Protein AF-A0A833SIL4-F1 (afdb_monomer)

Mean predicted aligned error: 11.25 Å

Secondary structure (DSSP, 8-state):
-HHHHHHHHHHHHHHHHHHHHTTS---SSEEEEEEEEETTTEEEEEEEEE---SS-HHHHHHHHHHHHHS---BTTEEEEEEEE-STTEEEEEEEEEEEETTEEEEEEEEEEEEEEE-SS-EEEEEEEEEEPPTTS-TTS---HHHHHHHHHHHHHHHHHHHHHHHHHHHHHHHHHTS-----

Radius of gyration: 18.65 Å; Cα contacts (8 Å, |Δi|>4): 196; chains: 1; bounding box: 39×40×70 Å

pLDDT: mean 70.52, std 15.94, range [30.2, 93.44]

Solvent-accessible surface area (backbone atoms only — not comparable to full-atom values): 11033 Å² total; per-residue (Å²): 110,78,66,57,57,37,53,67,47,43,66,57,53,52,59,50,48,57,68,64,60,71,77,56,95,70,68,89,57,52,72,50,75,51,75,50,77,40,96,92,76,42,77,44,73,51,76,49,74,39,75,89,66,98,64,56,69,65,60,56,48,52,53,57,49,50,58,64,71,45,79,65,85,46,98,46,36,48,71,77,45,77,43,78,65,60,99,48,26,38,37,37,32,30,41,35,55,44,80,45,97,93,48,74,47,71,29,44,31,41,35,28,36,38,57,46,85,53,98,89,50,75,45,79,44,74,41,73,48,79,46,71,63,92,85,66,52,103,80,57,68,71,46,74,63,48,58,48,48,54,52,49,50,56,46,49,54,52,54,50,48,56,49,50,54,46,51,51,49,51,49,53,54,55,60,73,63,53,75,83,72,81,130

Organism: Phytophthora infestans (NCBI:txid4787)

Foldseek 3Di:
DVQVVQVVCQVVVVVVVVVVVPPDDDPQFDKDKDWDQDPVQGIDIDIDGHDDDPDDLVVVVVVVVVVVVPQDDDVFKGWDDWDDPPPFKIKTKIWGFQDDVPDTFIWIKIKIWGWDDDRRDIDITMDMDIHGDPPCPPPNDPPVVSVVSVVVVVVCVVVVVVVVVNVVSVVVVVVVPPPPPDD

Nearest PDB structures (foldseek):
  1em2-assembly1_A  TM=5.396E-01  e=1.563E-01  Homo sapiens
  5mn2-assembly2_C  TM=4.659E-01  e=3.206E-01  synthetic construct
  6yr8-assembly1_B  TM=5.287E-01  e=1.276E+00  Homo sapiens
  6hjl-assembly2_G  TM=5.169E-01  e=1.425E+00  synthetic construct
  6yf9-assembly1_AA  TM=2.604E-01  e=1.591E+00  Leviviridae sp.

Structure (mmCIF, N/CA/C/O backbone):
data_AF-A0A833SIL4-F1
#
_entry.id   AF-A0A833SIL4-F1
#
loop_
_atom_site.group_PDB
_atom_site.id
_atom_site.type_symbol
_atom_site.label_atom_id
_atom_site.label_alt_id
_atom_site.label_comp_id
_atom_site.label_asym_id
_atom_site.label_entity_id
_atom_site.label_seq_id
_atom_site.pdbx_PDB_ins_code
_atom_site.Cartn_x
_atom_site.Cartn_y
_atom_site.Cartn_z
_atom_site.occupancy
_atom_site.B_iso_or_equiv
_atom_site.auth_seq_id
_atom_site.auth_comp_id
_atom_site.auth_asym_id
_atom_site.auth_atom_id
_atom_site.pdbx_PDB_model_num
ATOM 1 N N . MET A 1 1 ? 9.633 15.959 -8.967 1.00 77.31 1 MET A N 1
ATOM 2 C CA . MET A 1 1 ? 10.263 14.626 -8.789 1.00 77.31 1 MET A CA 1
ATOM 3 C C . MET A 1 1 ? 9.194 13.544 -8.880 1.00 77.31 1 MET A C 1
ATOM 5 O O . MET A 1 1 ? 8.061 13.813 -8.503 1.00 77.31 1 MET A O 1
ATOM 9 N N . LEU A 1 2 ? 9.534 12.338 -9.350 1.00 86.44 2 LEU A N 1
ATOM 10 C CA . LEU A 1 2 ? 8.576 11.237 -9.554 1.00 86.44 2 LEU A CA 1
ATOM 11 C C . LEU A 1 2 ? 7.811 10.864 -8.269 1.00 86.44 2 LEU A C 1
ATOM 13 O O . LEU A 1 2 ? 6.617 10.597 -8.323 1.00 86.44 2 LEU A O 1
ATOM 17 N N . ILE A 1 3 ? 8.471 10.930 -7.108 1.00 89.62 3 ILE A N 1
ATOM 18 C CA . ILE A 1 3 ? 7.847 10.646 -5.808 1.00 89.62 3 ILE A CA 1
ATOM 19 C C . ILE A 1 3 ? 6.740 11.643 -5.431 1.00 89.62 3 ILE A C 1
ATOM 21 O O . ILE A 1 3 ? 5.730 11.246 -4.862 1.00 89.62 3 ILE A O 1
ATOM 25 N N . GLU A 1 4 ? 6.881 12.915 -5.810 1.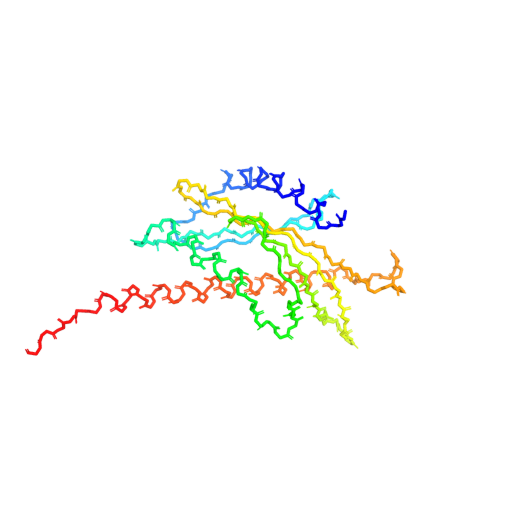00 91.81 4 GLU A N 1
ATOM 26 C CA . GLU A 1 4 ? 5.872 13.947 -5.536 1.00 91.81 4 GLU A CA 1
ATOM 27 C C . GLU A 1 4 ? 4.626 13.752 -6.406 1.00 91.81 4 GLU A C 1
ATOM 29 O O . GLU A 1 4 ? 3.508 13.974 -5.954 1.00 91.81 4 GLU A O 1
ATOM 34 N N . GLN A 1 5 ? 4.796 13.242 -7.631 1.00 89.69 5 GLN A N 1
ATOM 35 C CA . GLN A 1 5 ? 3.662 12.852 -8.474 1.00 89.69 5 GLN A CA 1
ATOM 36 C C . GLN A 1 5 ? 2.880 11.688 -7.851 1.00 89.69 5 GLN A C 1
ATOM 38 O O . GLN A 1 5 ? 1.652 11.682 -7.889 1.00 89.69 5 GLN A O 1
ATOM 43 N N . LEU A 1 6 ? 3.579 10.713 -7.253 1.00 90.88 6 LEU A N 1
ATOM 44 C CA . LEU A 1 6 ? 2.920 9.628 -6.521 1.00 90.88 6 LEU A CA 1
ATOM 45 C C . LEU A 1 6 ? 2.166 10.170 -5.301 1.00 90.88 6 LEU A C 1
ATOM 47 O O . LEU A 1 6 ? 1.012 9.806 -5.091 1.00 90.88 6 LEU A O 1
ATOM 51 N N . ALA A 1 7 ? 2.781 11.081 -4.543 1.00 91.75 7 ALA A N 1
ATOM 52 C CA . ALA A 1 7 ? 2.161 11.711 -3.380 1.00 91.75 7 ALA A CA 1
ATOM 53 C C . ALA A 1 7 ? 0.865 12.460 -3.735 1.00 91.75 7 ALA A C 1
ATOM 55 O O . ALA A 1 7 ? -0.133 12.338 -3.026 1.00 91.75 7 ALA A O 1
ATOM 56 N N . GLN A 1 8 ? 0.855 13.189 -4.855 1.00 91.56 8 GLN A N 1
ATOM 57 C CA . GLN A 1 8 ? -0.317 13.928 -5.341 1.00 91.56 8 GLN A CA 1
ATOM 58 C C . GLN A 1 8 ? -1.474 13.018 -5.781 1.00 91.56 8 GLN A C 1
ATOM 60 O O . GLN A 1 8 ? -2.636 13.409 -5.671 1.00 91.56 8 GLN A O 1
ATOM 65 N N . ALA A 1 9 ? -1.181 11.809 -6.264 1.00 87.44 9 ALA A N 1
ATOM 66 C CA . ALA A 1 9 ? -2.199 10.873 -6.740 1.00 87.44 9 ALA A CA 1
ATOM 67 C C . ALA A 1 9 ? -2.892 10.097 -5.604 1.00 87.44 9 ALA A C 1
ATOM 69 O O . ALA A 1 9 ? -4.057 9.718 -5.735 1.00 87.44 9 ALA A O 1
ATOM 70 N N . VAL A 1 10 ? -2.209 9.891 -4.473 1.00 89.19 10 VAL A N 1
ATOM 71 C CA . VAL A 1 10 ? -2.712 9.073 -3.357 1.00 89.19 10 VAL A CA 1
ATOM 72 C C . VAL A 1 10 ? -4.045 9.554 -2.762 1.00 89.19 10 VAL A C 1
ATOM 74 O O . VAL A 1 10 ? -4.921 8.709 -2.575 1.00 89.19 10 VAL A O 1
ATOM 77 N N . PRO A 1 11 ? -4.283 10.856 -2.508 1.00 87.12 11 PRO A N 1
ATOM 78 C CA . PRO A 1 11 ? -5.588 11.322 -2.033 1.00 87.12 11 PRO A CA 1
ATOM 79 C C . PRO A 1 11 ? -6.742 10.977 -2.984 1.00 87.12 11 PRO A C 1
ATOM 81 O O . PRO A 1 11 ? -7.838 10.668 -2.537 1.00 87.12 11 PRO A O 1
ATOM 84 N N . GLN A 1 12 ? -6.491 10.969 -4.296 1.00 85.00 12 GLN A N 1
ATOM 85 C CA . GLN A 1 12 ? -7.514 10.623 -5.286 1.00 85.00 12 GLN A CA 1
ATOM 86 C C . GLN A 1 12 ? -7.839 9.123 -5.259 1.00 85.00 12 GLN A C 1
ATOM 88 O O . GLN A 1 12 ? -8.997 8.735 -5.386 1.00 85.00 12 GLN A O 1
ATOM 93 N N . LEU A 1 13 ? -6.823 8.274 -5.066 1.00 83.00 13 LEU A N 1
ATOM 94 C CA . LEU A 1 13 ? -7.013 6.831 -4.888 1.00 83.00 13 LEU A CA 1
ATOM 95 C C . LEU A 1 13 ? -7.781 6.505 -3.602 1.00 83.00 13 LEU A C 1
ATOM 97 O O . LEU A 1 13 ? -8.592 5.582 -3.593 1.00 83.00 13 LEU A O 1
ATOM 101 N N . TYR A 1 14 ? -7.557 7.274 -2.534 1.00 85.75 14 TYR A N 1
ATOM 102 C CA . TYR A 1 14 ? -8.332 7.147 -1.302 1.00 85.75 14 TYR A CA 1
ATOM 103 C C . TYR A 1 14 ? -9.829 7.392 -1.552 1.00 85.75 14 TYR A C 1
ATOM 105 O O . TYR A 1 14 ? -10.644 6.549 -1.182 1.00 85.75 14 TYR A O 1
ATOM 113 N N . SER A 1 15 ? -10.195 8.463 -2.267 1.00 81.50 15 SER A N 1
ATOM 114 C CA . SER A 1 15 ? -11.597 8.739 -2.624 1.00 81.50 15 SER A CA 1
ATOM 115 C C . SER A 1 15 ? -12.234 7.630 -3.469 1.00 81.50 15 SER A C 1
ATOM 117 O O . SER A 1 15 ? -13.399 7.296 -3.274 1.00 81.50 15 SER A O 1
ATOM 119 N N . LEU A 1 16 ? -11.478 7.013 -4.385 1.00 74.31 16 LEU A N 1
ATOM 120 C CA . LEU A 1 16 ? -11.978 5.872 -5.160 1.00 74.31 16 LEU A CA 1
ATOM 121 C C . LEU A 1 16 ? -12.281 4.668 -4.271 1.00 74.31 16 LEU A C 1
ATOM 123 O O . LEU A 1 16 ? -13.265 3.971 -4.508 1.00 74.31 16 LEU A O 1
ATOM 127 N N . SER A 1 17 ? -11.478 4.442 -3.234 1.00 69.56 17 SER A N 1
ATOM 128 C CA . SER A 1 17 ? -11.688 3.320 -2.325 1.00 69.56 17 SER A CA 1
ATOM 129 C C . SER A 1 17 ? -13.095 3.351 -1.708 1.00 69.56 17 SER A C 1
ATOM 131 O O . SER A 1 17 ? -13.780 2.332 -1.684 1.00 69.56 17 SER A O 1
ATOM 133 N N . GLU A 1 18 ? -13.618 4.531 -1.358 1.00 67.75 18 GLU A N 1
ATOM 134 C CA . GLU A 1 18 ? -14.977 4.693 -0.820 1.00 67.75 18 GLU A CA 1
ATOM 135 C C . GLU A 1 18 ? -16.068 4.193 -1.778 1.00 67.75 18 GLU A C 1
ATOM 137 O O . GLU A 1 18 ? -17.036 3.563 -1.345 1.00 67.75 18 GLU A O 1
ATOM 142 N N . THR A 1 19 ? -15.887 4.399 -3.085 1.00 59.44 19 THR A N 1
ATOM 143 C CA . THR A 1 19 ? -16.838 3.937 -4.111 1.00 59.44 19 THR A CA 1
ATOM 144 C C . THR A 1 19 ? -16.810 2.420 -4.317 1.00 59.44 19 THR A C 1
ATOM 146 O O . THR A 1 19 ? -17.826 1.828 -4.687 1.00 59.44 19 THR A O 1
ATOM 149 N N . VAL A 1 20 ? -15.677 1.772 -4.036 1.00 53.56 20 VAL A N 1
ATOM 150 C CA . VAL A 1 20 ? -15.493 0.323 -4.209 1.00 53.56 20 VAL A CA 1
ATOM 151 C C . VAL A 1 20 ? -15.924 -0.451 -2.953 1.00 53.56 20 VAL A C 1
ATOM 153 O O . VAL A 1 20 ? -16.547 -1.513 -3.069 1.00 53.56 20 VAL A O 1
ATOM 156 N N . TYR A 1 21 ? -15.710 0.118 -1.760 1.00 56.41 21 TYR A N 1
ATOM 157 C CA . TYR A 1 21 ? -16.158 -0.450 -0.483 1.00 56.41 21 TYR A CA 1
ATOM 158 C C . TYR A 1 21 ? -17.681 -0.418 -0.289 1.00 56.41 21 TYR A C 1
ATOM 160 O O . TYR A 1 21 ? -18.232 -1.333 0.321 1.00 56.41 21 TYR A O 1
ATOM 168 N N . SER A 1 22 ? -18.371 0.607 -0.800 1.00 57.69 22 SER A N 1
ATOM 169 C CA . SER A 1 22 ? -19.799 0.835 -0.516 1.00 57.69 22 SER A CA 1
ATOM 170 C C . SER A 1 22 ? -20.737 -0.233 -1.110 1.00 57.69 22 SER A C 1
ATOM 172 O O . SER A 1 22 ? -21.810 -0.500 -0.576 1.00 57.69 22 SER A O 1
ATOM 174 N N . ASN A 1 23 ? -20.325 -0.909 -2.187 1.00 53.91 23 ASN A N 1
ATOM 175 C CA . ASN A 1 23 ? -21.243 -1.704 -3.012 1.00 53.91 23 ASN A CA 1
ATOM 176 C C . ASN A 1 23 ? -21.214 -3.220 -2.776 1.00 53.91 23 ASN A C 1
ATOM 178 O O . ASN A 1 23 ? -21.809 -3.962 -3.559 1.00 53.91 23 ASN A O 1
ATOM 182 N N . LYS A 1 24 ? -20.516 -3.732 -1.752 1.00 61.81 24 LYS A N 1
ATOM 183 C CA . LYS A 1 24 ? -20.349 -5.188 -1.605 1.00 61.81 24 LYS A CA 1
ATOM 184 C C . LYS A 1 24 ? -20.578 -5.682 -0.184 1.00 61.81 24 LYS A C 1
ATOM 186 O O . LYS A 1 24 ? -19.907 -5.259 0.753 1.00 61.81 24 LYS A O 1
ATOM 191 N N . VAL A 1 25 ? -21.476 -6.661 -0.055 1.00 63.62 25 VAL A N 1
ATOM 192 C CA . VAL A 1 25 ? -21.712 -7.403 1.189 1.00 63.62 25 VAL A CA 1
ATOM 193 C C . VAL A 1 25 ? -20.410 -8.094 1.594 1.00 63.62 25 VAL A C 1
ATOM 195 O O . VAL A 1 25 ? -19.931 -8.992 0.902 1.00 63.62 25 VAL A O 1
ATOM 198 N N . MET A 1 26 ? -19.813 -7.652 2.700 1.00 62.34 26 MET A N 1
ATOM 199 C CA . MET A 1 26 ? -18.657 -8.316 3.300 1.00 62.34 26 MET A CA 1
ATOM 200 C C . MET A 1 26 ? -19.101 -9.187 4.477 1.00 62.34 26 MET A C 1
ATOM 202 O O . MET A 1 26 ? -19.868 -8.697 5.313 1.00 62.34 26 MET A O 1
ATOM 206 N N . PRO A 1 27 ? -18.592 -10.429 4.595 1.00 61.56 27 PRO A N 1
ATOM 207 C CA . PRO A 1 27 ? -18.788 -11.248 5.788 1.00 61.56 27 PRO A CA 1
ATOM 208 C C . PRO A 1 27 ? -18.276 -10.536 7.052 1.00 61.56 27 PRO A C 1
ATOM 210 O O . PRO A 1 27 ? -17.453 -9.620 6.982 1.00 61.56 27 PRO A O 1
ATOM 213 N N . SER A 1 28 ? -18.784 -10.927 8.224 1.00 66.50 28 SER A N 1
ATOM 214 C CA . SER A 1 28 ? -18.387 -10.358 9.524 1.00 66.50 28 SER A CA 1
ATOM 215 C C . SER A 1 28 ? -16.904 -10.577 9.850 1.00 66.50 28 SER A C 1
ATOM 217 O O . SER A 1 28 ? -16.340 -9.822 10.637 1.00 66.50 28 SER A O 1
ATOM 219 N N . PHE A 1 29 ? -16.264 -11.547 9.198 1.00 70.50 29 PHE A N 1
ATOM 220 C CA . PHE A 1 29 ? -14.838 -11.838 9.286 1.00 70.50 29 PHE A CA 1
ATOM 221 C C . PHE A 1 29 ? -14.296 -12.302 7.925 1.00 70.50 29 PHE A C 1
ATOM 223 O O . PHE A 1 29 ? -15.029 -12.891 7.126 1.00 70.50 29 PHE A O 1
ATOM 230 N N . GLY A 1 30 ? -13.008 -12.064 7.671 1.00 66.50 30 GLY A N 1
ATOM 231 C CA . GLY A 1 30 ? -12.283 -12.599 6.514 1.00 66.50 30 GLY A CA 1
ATOM 232 C C . GLY A 1 30 ? -11.594 -11.532 5.668 1.00 66.50 30 GLY A C 1
ATOM 233 O O . GLY A 1 30 ? -11.606 -10.345 5.997 1.00 66.50 30 GLY A O 1
ATOM 234 N N . CYS A 1 31 ? -10.984 -11.956 4.559 1.00 69.38 31 CYS A N 1
AT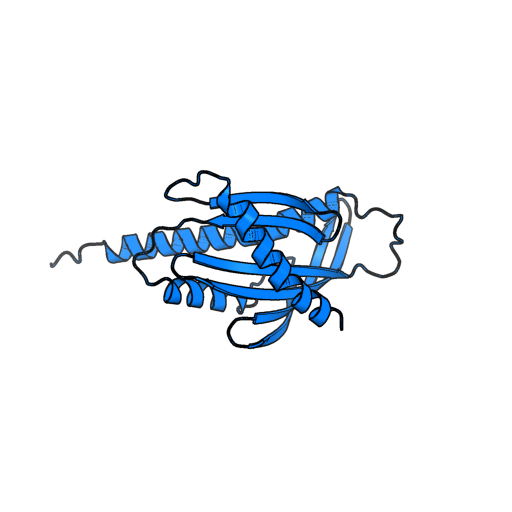OM 235 C CA . CYS A 1 31 ? -10.389 -11.047 3.586 1.00 69.38 31 CYS A CA 1
ATOM 236 C C . CYS A 1 31 ? -10.939 -11.281 2.179 1.00 69.38 31 CYS A C 1
ATOM 238 O O . CYS A 1 31 ? -11.306 -12.395 1.801 1.00 69.38 31 CYS A O 1
ATOM 240 N N . ARG A 1 32 ? -10.985 -10.207 1.397 1.00 71.50 32 ARG A N 1
ATOM 241 C CA . ARG A 1 32 ? -11.287 -10.224 -0.028 1.00 71.50 32 ARG A CA 1
ATOM 242 C C . ARG A 1 32 ? -10.227 -9.420 -0.757 1.00 71.50 32 ARG A C 1
ATOM 244 O O . ARG A 1 32 ? -9.797 -8.374 -0.284 1.00 71.50 32 ARG A O 1
ATOM 251 N N . MET A 1 33 ? -9.843 -9.904 -1.926 1.00 72.81 33 MET A N 1
ATOM 252 C CA . MET A 1 33 ? -8.897 -9.234 -2.798 1.00 72.81 33 MET A CA 1
ATOM 253 C C . MET A 1 33 ? -9.472 -9.182 -4.201 1.00 72.81 33 MET A C 1
ATOM 255 O O . MET A 1 33 ? -9.918 -10.201 -4.727 1.00 72.81 33 MET A O 1
ATOM 259 N N . GLU A 1 34 ? -9.452 -8.002 -4.801 1.00 73.81 34 GLU A N 1
ATOM 260 C CA . GLU A 1 34 ? -9.924 -7.787 -6.159 1.00 73.81 34 GLU A CA 1
ATOM 261 C C . GLU A 1 34 ? -8.937 -6.928 -6.938 1.00 73.81 34 GLU A C 1
ATOM 263 O O . GLU A 1 34 ? -8.265 -6.058 -6.389 1.00 73.81 34 GLU A O 1
ATOM 268 N N . SER A 1 35 ? -8.844 -7.176 -8.241 1.00 73.19 35 SER A N 1
ATOM 269 C CA . SER A 1 35 ? -8.000 -6.390 -9.133 1.00 73.19 35 SER A CA 1
ATOM 270 C C . SER A 1 35 ? -8.813 -5.863 -10.298 1.00 73.19 35 SER A C 1
ATOM 272 O O . SER A 1 35 ? -9.574 -6.616 -10.906 1.00 73.19 35 SER A O 1
ATOM 274 N N . SER A 1 36 ? -8.577 -4.611 -10.657 1.00 72.44 36 SER A N 1
ATOM 275 C CA . SER A 1 36 ? -9.149 -3.962 -11.831 1.00 72.44 36 SER A CA 1
ATOM 276 C C . SER A 1 36 ? -8.066 -3.199 -12.588 1.00 72.44 36 SER A C 1
ATOM 278 O O . SER A 1 36 ? -6.930 -3.058 -12.128 1.00 72.44 36 SER A O 1
ATOM 280 N N . VAL A 1 37 ? -8.391 -2.735 -13.788 1.00 73.56 37 VAL A N 1
ATOM 281 C CA . VAL A 1 37 ? -7.516 -1.859 -14.568 1.00 73.56 37 VAL A CA 1
ATOM 282 C C . VAL A 1 37 ? -8.252 -0.546 -14.773 1.00 73.56 37 VAL A C 1
ATOM 284 O O . VAL A 1 37 ? -9.390 -0.547 -15.230 1.00 73.56 37 VAL A O 1
ATOM 287 N N . ASP A 1 38 ? -7.597 0.549 -14.414 1.00 72.88 38 ASP A N 1
ATOM 288 C CA . ASP A 1 38 ? -8.019 1.914 -14.695 1.00 72.88 38 ASP A CA 1
ATOM 289 C C . ASP A 1 38 ? -7.109 2.463 -15.799 1.00 72.88 38 ASP A C 1
ATOM 291 O O . ASP A 1 38 ? -5.884 2.403 -15.686 1.00 72.88 38 ASP A O 1
ATOM 295 N N . GLU A 1 39 ? -7.689 2.974 -16.884 1.00 72.75 39 GLU A N 1
ATOM 296 C CA . GLU A 1 39 ? -6.925 3.432 -18.054 1.00 72.75 39 GLU A CA 1
ATOM 297 C C . GLU A 1 39 ? -5.958 4.576 -17.721 1.00 72.75 39 GLU A C 1
ATOM 299 O O . GLU A 1 39 ? -4.884 4.679 -18.309 1.00 72.75 39 GLU A O 1
ATOM 304 N N . SER A 1 40 ? -6.305 5.410 -16.740 1.00 73.44 40 SER A N 1
ATOM 305 C CA . SER A 1 40 ? -5.511 6.569 -16.330 1.00 73.44 40 SER A CA 1
ATOM 306 C C . SER A 1 40 ? -4.485 6.255 -15.233 1.00 73.44 40 SER A C 1
ATOM 308 O O . SER A 1 40 ? -3.478 6.954 -15.105 1.00 73.44 40 SER A O 1
ATOM 310 N N . ARG A 1 41 ? -4.720 5.210 -14.429 1.00 69.69 41 ARG A N 1
ATOM 311 C CA . ARG A 1 41 ? -3.952 4.901 -13.203 1.00 69.69 41 ARG A CA 1
ATOM 312 C C . ARG A 1 41 ? -3.243 3.547 -13.245 1.00 69.69 41 ARG A C 1
ATOM 314 O O . ARG A 1 41 ? -2.419 3.265 -12.376 1.00 69.69 41 ARG A O 1
ATOM 321 N N . GLY A 1 42 ? -3.518 2.730 -14.256 1.00 74.88 42 GLY A N 1
ATOM 322 C CA . GLY A 1 42 ? -2.979 1.384 -14.405 1.00 74.88 42 GLY A CA 1
ATOM 323 C C . GLY A 1 42 ? -3.747 0.350 -13.582 1.00 74.88 42 GLY A C 1
ATOM 324 O O . GLY A 1 42 ? -4.941 0.484 -13.320 1.00 74.88 42 GLY A O 1
ATOM 325 N N . ARG A 1 43 ? -3.075 -0.739 -13.187 1.00 76.00 43 ARG A N 1
ATOM 326 C CA . ARG A 1 43 ? -3.733 -1.770 -12.376 1.00 76.00 43 ARG A CA 1
ATOM 327 C C . ARG A 1 43 ? -3.987 -1.248 -10.967 1.00 76.00 43 ARG A C 1
ATOM 329 O O . ARG A 1 43 ? -3.049 -0.873 -10.268 1.00 76.00 43 ARG A O 1
ATOM 336 N N . ILE A 1 44 ? -5.237 -1.347 -10.540 1.00 77.75 44 ILE A N 1
ATOM 337 C CA . ILE A 1 44 ? -5.654 -1.118 -9.165 1.00 77.75 44 ILE A CA 1
ATOM 338 C C . ILE A 1 44 ? -5.861 -2.474 -8.511 1.00 77.75 44 ILE A C 1
ATOM 340 O O . ILE A 1 44 ? -6.396 -3.411 -9.111 1.00 77.75 44 ILE A O 1
ATOM 344 N N . ILE A 1 45 ? -5.399 -2.583 -7.273 1.00 76.19 45 ILE A N 1
ATOM 345 C CA . ILE A 1 45 ? -5.636 -3.759 -6.462 1.00 76.19 45 ILE A CA 1
ATOM 346 C C . ILE A 1 45 ? -6.220 -3.305 -5.137 1.00 76.19 45 ILE A C 1
ATOM 348 O O . ILE A 1 45 ? -5.606 -2.516 -4.421 1.00 76.19 45 ILE A O 1
ATOM 352 N N . GLU A 1 46 ? -7.406 -3.812 -4.838 1.00 77.25 46 GLU A N 1
ATOM 353 C CA . GLU A 1 46 ? -8.075 -3.611 -3.570 1.00 77.25 46 GLU A CA 1
ATOM 354 C C . GLU A 1 46 ? -7.923 -4.870 -2.726 1.00 77.25 46 GLU A C 1
ATOM 356 O O . GLU A 1 46 ? -8.176 -5.989 -3.180 1.00 77.25 46 GLU A O 1
ATOM 361 N N . LEU A 1 47 ? -7.537 -4.671 -1.472 1.00 76.25 47 LEU A N 1
ATOM 362 C CA . LEU A 1 47 ? -7.582 -5.710 -0.469 1.00 76.25 47 LEU A CA 1
ATOM 363 C C . LEU A 1 47 ? -8.353 -5.193 0.737 1.00 76.25 47 LEU A C 1
ATOM 365 O O . LEU A 1 47 ? -7.998 -4.180 1.333 1.00 76.25 47 LEU A O 1
ATOM 369 N N . VAL A 1 48 ? -9.401 -5.927 1.084 1.00 76.31 48 VAL A N 1
ATOM 370 C CA . VAL A 1 48 ? -10.277 -5.638 2.210 1.00 76.31 48 VAL A CA 1
ATOM 371 C C . VAL A 1 48 ? -10.134 -6.761 3.212 1.00 76.31 48 VAL A C 1
ATOM 373 O O . VAL A 1 48 ? -10.289 -7.929 2.859 1.00 76.31 48 VAL A O 1
ATOM 376 N N . ALA A 1 49 ? -9.871 -6.422 4.465 1.00 75.75 49 ALA A N 1
ATOM 377 C CA . ALA A 1 49 ? -9.880 -7.375 5.559 1.00 75.75 49 ALA A CA 1
ATOM 378 C C . ALA A 1 49 ? -10.805 -6.860 6.659 1.00 75.75 49 ALA A C 1
ATOM 380 O O . ALA A 1 49 ? -10.743 -5.688 7.029 1.00 75.75 49 ALA A O 1
ATOM 381 N N . ARG A 1 50 ? -11.660 -7.742 7.176 1.00 75.06 50 ARG A N 1
ATOM 382 C CA . ARG A 1 50 ? -12.433 -7.504 8.391 1.00 75.06 50 ARG A CA 1
ATOM 383 C C . ARG A 1 50 ? -11.980 -8.503 9.441 1.00 75.06 50 ARG A C 1
ATOM 385 O O . ARG A 1 50 ? -12.069 -9.715 9.236 1.00 75.06 50 ARG A O 1
ATOM 392 N N . VAL A 1 51 ? -11.484 -7.969 10.546 1.00 70.56 51 VAL A N 1
ATOM 393 C CA . VAL A 1 51 ? -10.844 -8.731 11.614 1.00 70.56 51 VAL A CA 1
ATOM 394 C C . VAL A 1 51 ? -11.492 -8.317 12.933 1.00 70.56 51 VAL A C 1
ATOM 396 O O . VAL A 1 51 ? -11.476 -7.126 13.246 1.00 70.56 51 VAL A O 1
ATOM 399 N N . PRO A 1 52 ? -12.089 -9.252 13.693 1.00 70.31 52 PRO A N 1
ATOM 400 C CA . PRO A 1 52 ? -12.444 -8.997 15.082 1.00 70.31 52 PRO A CA 1
ATOM 401 C C . PRO A 1 52 ? -11.164 -8.727 15.872 1.00 70.31 52 PRO A C 1
ATOM 403 O O . PRO A 1 52 ? -10.231 -9.526 15.818 1.00 70.31 52 PRO A O 1
ATOM 406 N N . ALA A 1 53 ? -11.113 -7.604 16.577 1.00 70.50 53 ALA A N 1
ATOM 407 C CA . ALA A 1 53 ? -9.980 -7.237 17.408 1.00 70.50 53 ALA A CA 1
ATOM 408 C C . ALA A 1 53 ? -10.492 -6.723 18.753 1.00 70.50 53 ALA A C 1
ATOM 410 O O . ALA A 1 53 ? -11.360 -5.853 18.793 1.00 70.50 53 ALA A O 1
ATOM 411 N N . ASP A 1 54 ? -9.922 -7.239 19.840 1.00 73.69 54 ASP A N 1
ATOM 412 C CA . ASP A 1 54 ? -10.234 -6.795 21.206 1.00 73.69 54 ASP A CA 1
ATOM 413 C C . ASP A 1 54 ? -9.478 -5.509 21.591 1.00 73.69 54 ASP A C 1
ATOM 415 O O . ASP A 1 54 ? -9.670 -4.948 22.669 1.00 73.69 54 ASP A O 1
ATOM 419 N N . CYS A 1 55 ? -8.589 -5.035 20.715 1.00 72.12 55 CYS A N 1
ATOM 420 C CA . CYS A 1 55 ? -7.795 -3.830 20.902 1.00 72.12 55 CYS A CA 1
ATOM 421 C C . CYS A 1 55 ? -8.376 -2.630 20.142 1.00 72.12 55 CYS A C 1
ATOM 423 O O . CYS A 1 55 ? -9.240 -2.751 19.274 1.00 72.12 55 CYS A O 1
ATOM 425 N N . SER A 1 56 ? -7.894 -1.432 20.474 1.00 83.19 56 SER A N 1
ATOM 426 C CA . SER A 1 56 ? -8.336 -0.215 19.792 1.00 83.19 56 SER A CA 1
ATOM 427 C C . SER A 1 56 ? -7.852 -0.167 18.339 1.00 83.19 56 SER A C 1
ATOM 429 O O . SER A 1 56 ? -6.748 -0.613 18.019 1.00 83.19 56 SER A O 1
ATOM 431 N N . MET A 1 57 ? -8.630 0.490 17.473 1.00 82.81 57 MET A N 1
ATOM 432 C CA . MET A 1 57 ? -8.239 0.768 16.083 1.00 82.81 57 MET A CA 1
ATOM 433 C C . MET A 1 57 ? -6.859 1.426 15.984 1.00 82.81 57 MET A C 1
ATOM 435 O O . MET A 1 57 ? -6.069 1.088 15.108 1.00 82.81 57 MET A O 1
ATOM 439 N N . LYS A 1 58 ? -6.523 2.313 16.925 1.00 85.00 58 LYS A N 1
ATOM 440 C CA . LYS A 1 58 ? -5.207 2.952 16.982 1.00 85.00 58 LYS A CA 1
ATOM 441 C C . LYS A 1 58 ? -4.076 1.941 17.181 1.00 85.00 58 LYS A C 1
ATOM 443 O O . LYS A 1 58 ? -3.081 2.007 16.472 1.00 85.00 58 LYS A O 1
ATOM 448 N N . GLN A 1 59 ? -4.235 0.984 18.096 1.00 80.81 59 GLN A N 1
ATOM 449 C CA . GLN A 1 59 ? -3.222 -0.054 18.323 1.00 80.81 59 GLN A CA 1
ATOM 450 C C . GLN A 1 59 ? -3.026 -0.926 17.080 1.00 80.81 59 GLN A C 1
ATOM 452 O O . GLN A 1 59 ? -1.889 -1.196 16.702 1.00 80.81 59 GLN A O 1
ATOM 457 N N . VAL A 1 60 ? -4.119 -1.317 16.414 1.00 77.56 60 VAL A N 1
ATOM 458 C CA . VAL A 1 60 ? -4.048 -2.054 15.142 1.00 77.56 60 VAL A CA 1
ATOM 459 C C . VAL A 1 60 ? -3.313 -1.229 14.084 1.00 77.56 60 VAL A C 1
ATOM 461 O O . VAL A 1 60 ? -2.408 -1.738 13.425 1.00 77.56 60 VAL A O 1
ATOM 464 N N . SER A 1 61 ? -3.657 0.054 13.952 1.00 83.38 61 SER A N 1
ATOM 465 C CA . SER A 1 61 ? -3.022 0.967 12.998 1.00 83.38 61 SER A CA 1
ATOM 466 C C . SER A 1 61 ? -1.526 1.120 13.255 1.00 83.38 61 SER A C 1
ATOM 468 O O . SER A 1 61 ? -0.727 1.021 12.325 1.00 83.38 61 SER A O 1
ATOM 470 N N . ASP A 1 62 ? -1.128 1.311 14.512 1.00 83.69 62 ASP A N 1
ATOM 471 C CA . ASP A 1 62 ? 0.271 1.477 14.893 1.00 83.69 62 ASP A CA 1
ATOM 472 C C . ASP A 1 62 ? 1.085 0.217 14.577 1.00 83.69 62 ASP A C 1
ATOM 474 O O . ASP A 1 62 ? 2.161 0.332 13.989 1.00 83.69 62 ASP A O 1
ATOM 478 N N . ILE A 1 63 ? 0.559 -0.977 14.877 1.00 77.19 63 ILE A N 1
ATOM 479 C CA . ILE A 1 63 ? 1.203 -2.255 14.531 1.00 77.19 63 ILE A CA 1
ATOM 480 C C . ILE A 1 63 ? 1.389 -2.361 13.013 1.00 77.19 63 ILE A C 1
ATOM 482 O O . ILE A 1 63 ? 2.520 -2.495 12.541 1.00 77.19 63 ILE A O 1
ATOM 486 N N . LEU A 1 64 ? 0.307 -2.199 12.241 1.00 77.44 64 LEU A N 1
ATOM 487 C CA . LEU A 1 64 ? 0.354 -2.284 10.777 1.00 77.44 64 LEU A CA 1
ATOM 488 C C . LEU A 1 64 ? 1.296 -1.235 10.166 1.00 77.44 64 LEU A C 1
ATOM 490 O O . LEU A 1 64 ? 1.963 -1.487 9.157 1.00 77.44 64 LEU A O 1
ATOM 494 N N . TRP A 1 65 ? 1.367 -0.045 10.762 1.00 84.25 65 TRP A N 1
ATOM 495 C CA . TRP A 1 65 ? 2.238 1.028 10.301 1.00 84.25 65 TRP A CA 1
ATOM 496 C C . TRP A 1 65 ? 3.712 0.760 10.610 1.00 84.25 65 TRP A C 1
ATOM 498 O O . TRP A 1 65 ? 4.574 1.008 9.764 1.00 84.25 65 TRP A O 1
ATOM 508 N N . GLN A 1 66 ? 4.033 0.206 11.782 1.00 79.50 66 GLN A N 1
ATOM 509 C CA . GLN A 1 66 ? 5.394 -0.259 12.072 1.00 79.50 66 GLN A CA 1
ATOM 510 C C . GLN A 1 66 ? 5.814 -1.350 11.093 1.00 79.50 66 GLN A C 1
ATOM 512 O O . GLN A 1 66 ? 6.913 -1.314 10.546 1.00 79.50 66 GLN A O 1
ATOM 517 N N . ASP A 1 67 ? 4.899 -2.253 10.775 1.00 74.44 67 ASP A N 1
ATOM 518 C CA . ASP A 1 67 ? 5.112 -3.311 9.803 1.00 74.44 67 ASP A CA 1
ATOM 519 C C . ASP A 1 67 ? 5.369 -2.828 8.383 1.00 74.44 67 ASP A C 1
ATOM 521 O O . ASP A 1 67 ? 6.103 -3.456 7.615 1.00 74.44 67 ASP A O 1
ATOM 525 N N . VAL A 1 68 ? 4.751 -1.713 8.021 1.00 75.12 68 VAL A N 1
ATOM 526 C CA . VAL A 1 68 ? 5.039 -1.003 6.787 1.00 75.12 68 VAL A CA 1
ATOM 527 C C . VAL A 1 68 ? 6.440 -0.404 6.838 1.00 75.12 68 VAL A C 1
ATOM 529 O O . VAL A 1 68 ? 7.152 -0.485 5.839 1.00 75.12 68 VAL A O 1
ATOM 532 N N . LYS A 1 69 ? 6.829 0.242 7.938 1.00 75.06 69 LYS A N 1
ATOM 533 C CA . LYS A 1 69 ? 8.131 0.918 8.061 1.00 75.06 69 LYS A CA 1
ATOM 534 C C . LYS A 1 69 ? 9.293 -0.068 8.158 1.00 75.06 69 LYS A C 1
ATOM 536 O O . LYS A 1 69 ? 10.394 0.231 7.702 1.00 75.06 69 LYS A O 1
ATOM 541 N N . ASN A 1 70 ? 9.037 -1.264 8.668 1.00 71.81 70 ASN A N 1
ATOM 542 C CA . ASN A 1 70 ? 10.005 -2.343 8.675 1.00 71.81 70 ASN A CA 1
ATOM 543 C C . ASN A 1 70 ? 10.250 -2.823 7.241 1.00 71.81 70 ASN A C 1
ATOM 545 O O . ASN A 1 70 ? 9.337 -3.255 6.531 1.00 71.81 70 ASN A O 1
ATOM 549 N N . LEU A 1 71 ? 11.506 -2.733 6.798 1.00 64.69 71 LEU A N 1
ATOM 550 C CA . LEU A 1 71 ? 11.941 -3.213 5.491 1.00 64.69 71 LEU A CA 1
ATOM 551 C C . LEU A 1 71 ? 11.873 -4.744 5.483 1.00 64.69 71 LEU A C 1
ATOM 553 O O . LEU A 1 71 ? 12.855 -5.425 5.776 1.00 64.69 71 LEU A O 1
ATOM 557 N N . SER A 1 72 ? 10.688 -5.285 5.200 1.00 60.06 72 SER A N 1
ATOM 558 C CA . SER A 1 72 ? 10.501 -6.724 5.043 1.00 60.06 72 SER A CA 1
ATOM 559 C C . SER A 1 72 ? 11.505 -7.243 4.014 1.00 60.06 72 SER A C 1
ATOM 561 O O . SER A 1 72 ? 11.631 -6.691 2.918 1.00 60.06 72 SER A O 1
ATOM 563 N N . ARG A 1 73 ? 12.248 -8.284 4.398 1.00 59.69 73 ARG A N 1
ATOM 564 C CA . ARG A 1 73 ? 13.174 -8.987 3.514 1.00 59.69 73 ARG A CA 1
ATOM 565 C C . ARG A 1 73 ? 12.360 -9.967 2.683 1.00 59.69 73 ARG A C 1
ATOM 567 O O . ARG A 1 73 ? 12.154 -11.104 3.091 1.00 59.69 73 ARG A O 1
ATOM 574 N N . SER A 1 74 ? 11.863 -9.513 1.541 1.00 64.62 74 SER A N 1
ATOM 575 C CA . SER A 1 74 ? 11.361 -10.429 0.521 1.00 64.62 74 SER A CA 1
ATOM 576 C C . SER A 1 74 ? 12.552 -10.889 -0.327 1.00 64.62 74 SER A C 1
ATOM 578 O O . SER A 1 74 ? 13.404 -10.060 -0.647 1.00 64.62 74 SER A O 1
ATOM 580 N N . PRO A 1 75 ? 12.643 -12.174 -0.707 1.00 67.88 75 PRO A N 1
ATOM 581 C CA . PRO A 1 75 ? 13.793 -12.689 -1.456 1.00 67.88 75 PRO A CA 1
ATOM 582 C C . PRO A 1 75 ? 14.007 -11.955 -2.788 1.00 67.88 75 PRO A C 1
ATOM 584 O O . PRO A 1 75 ? 15.143 -11.791 -3.216 1.00 67.88 75 PRO A O 1
ATOM 587 N N . ASP A 1 76 ? 12.927 -11.457 -3.394 1.00 73.00 76 ASP A N 1
ATOM 588 C CA . ASP A 1 76 ? 12.959 -10.758 -4.679 1.00 73.00 76 ASP A CA 1
ATOM 589 C C . ASP A 1 76 ? 12.847 -9.233 -4.569 1.00 73.00 76 ASP A C 1
ATOM 591 O O . ASP A 1 76 ? 12.967 -8.547 -5.580 1.00 73.00 76 ASP A O 1
ATOM 595 N N . LYS A 1 77 ? 12.627 -8.674 -3.371 1.00 77.94 77 LYS A N 1
ATOM 596 C CA . LYS A 1 77 ? 12.460 -7.225 -3.175 1.00 77.94 77 LYS A CA 1
ATOM 597 C C . LYS A 1 77 ? 13.345 -6.719 -2.045 1.00 77.94 77 LYS A C 1
ATOM 599 O O . LYS A 1 77 ? 13.139 -7.067 -0.884 1.00 77.94 77 LYS A O 1
ATOM 604 N N . SER A 1 78 ? 14.266 -5.820 -2.372 1.00 80.44 78 SER A N 1
ATOM 605 C CA . SER A 1 78 ? 15.138 -5.155 -1.404 1.00 80.44 78 SER A CA 1
ATOM 606 C C . SER A 1 78 ? 14.842 -3.659 -1.370 1.00 80.44 78 SER A C 1
ATOM 608 O O . SER A 1 78 ? 14.893 -2.964 -2.379 1.00 80.44 78 SER A O 1
ATOM 610 N N . TYR A 1 79 ? 14.500 -3.129 -0.199 1.00 82.12 79 TYR A N 1
ATOM 611 C CA . TYR A 1 79 ? 14.313 -1.688 -0.043 1.00 82.12 79 TYR A CA 1
ATOM 612 C C . TYR A 1 79 ? 15.667 -1.005 0.152 1.00 82.12 79 TYR A C 1
ATOM 614 O O . TYR A 1 79 ? 16.451 -1.418 1.005 1.00 82.12 79 TYR A O 1
ATOM 622 N N . ARG A 1 80 ? 15.928 0.048 -0.628 1.00 77.81 80 ARG A N 1
ATOM 623 C CA . ARG A 1 80 ? 17.175 0.826 -0.571 1.00 77.81 80 ARG A CA 1
ATOM 624 C C . ARG A 1 80 ? 17.046 2.082 0.276 1.00 77.81 80 ARG A C 1
ATOM 626 O O . ARG A 1 80 ? 17.985 2.458 0.966 1.00 77.81 80 ARG A O 1
ATOM 633 N N . TYR A 1 81 ? 15.894 2.740 0.204 1.00 78.44 81 TYR A N 1
ATOM 634 C CA . TYR A 1 81 ? 15.672 4.018 0.867 1.00 78.44 81 TYR A CA 1
ATOM 635 C C . TYR A 1 81 ? 14.253 4.112 1.414 1.00 78.44 81 TYR A C 1
ATOM 637 O O . TYR A 1 81 ? 13.302 3.646 0.782 1.00 78.44 81 TYR A O 1
ATOM 645 N N . MET A 1 82 ? 14.123 4.756 2.572 1.00 82.06 82 MET A N 1
ATOM 646 C CA . MET A 1 82 ? 12.854 5.106 3.190 1.00 82.06 82 MET A CA 1
ATOM 647 C C . MET A 1 82 ? 12.939 6.537 3.719 1.00 82.06 82 MET A C 1
ATOM 649 O O . MET A 1 82 ? 13.875 6.885 4.432 1.00 82.06 82 MET A O 1
ATOM 653 N N . ASN A 1 83 ? 11.961 7.358 3.357 1.00 86.19 83 ASN A N 1
ATOM 654 C CA . ASN A 1 83 ? 11.834 8.738 3.798 1.00 86.19 83 ASN A CA 1
ATOM 655 C C . ASN A 1 83 ? 10.455 8.933 4.410 1.00 86.19 83 ASN A C 1
ATOM 657 O O . ASN A 1 83 ? 9.443 8.807 3.716 1.00 86.19 83 ASN A O 1
ATOM 661 N N . GLU A 1 84 ? 10.421 9.217 5.705 1.00 87.50 84 GLU A N 1
ATOM 662 C CA . GLU A 1 84 ? 9.186 9.563 6.396 1.00 87.50 84 GLU A CA 1
ATOM 663 C C . GLU A 1 84 ? 8.676 10.917 5.885 1.00 87.50 84 GLU A C 1
ATOM 665 O O . GLU A 1 84 ? 9.408 11.900 5.785 1.00 87.50 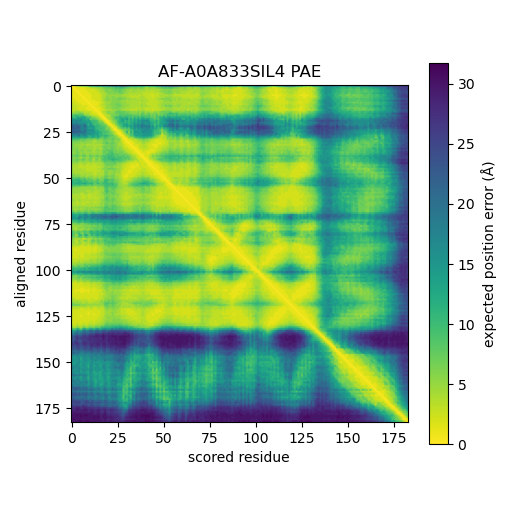84 GLU A O 1
ATOM 670 N N . ARG A 1 85 ? 7.397 10.968 5.515 1.00 88.06 85 ARG A N 1
ATOM 671 C CA . ARG A 1 85 ? 6.730 12.154 4.958 1.00 88.06 85 ARG A CA 1
ATOM 672 C C . ARG A 1 85 ? 5.653 12.655 5.924 1.00 88.06 85 ARG A C 1
ATOM 674 O O . ARG A 1 85 ? 4.558 13.016 5.506 1.00 88.06 85 ARG A O 1
ATOM 681 N N . GLY A 1 86 ? 5.979 12.646 7.216 1.00 87.94 86 GLY A N 1
ATOM 682 C CA . GLY A 1 86 ? 5.052 12.900 8.321 1.00 87.94 86 GLY A CA 1
ATOM 683 C C . GLY A 1 86 ? 4.622 11.614 9.043 1.00 87.94 86 GLY A C 1
ATOM 684 O O . GLY A 1 86 ? 5.134 10.539 8.731 1.00 87.94 86 GLY A O 1
ATOM 685 N N . PRO A 1 87 ? 3.681 11.707 10.003 1.00 88.50 87 PRO A N 1
ATOM 686 C CA . PRO A 1 87 ? 3.277 10.568 10.837 1.00 88.50 87 PRO A CA 1
ATOM 687 C C . PRO A 1 87 ? 2.582 9.453 10.042 1.00 88.50 87 PRO A C 1
ATOM 689 O O . PRO A 1 87 ? 2.700 8.277 10.390 1.00 88.50 87 PRO A O 1
ATOM 692 N N . ASP A 1 88 ? 1.924 9.823 8.941 1.00 92.62 88 ASP A N 1
ATOM 693 C CA . ASP A 1 88 ? 1.005 8.949 8.211 1.00 92.62 88 ASP A CA 1
ATOM 694 C C . ASP A 1 88 ? 1.460 8.642 6.786 1.00 92.62 88 ASP A C 1
ATOM 696 O O . ASP A 1 88 ? 0.704 8.061 6.010 1.00 92.62 88 ASP A O 1
ATOM 700 N N . ALA A 1 89 ? 2.666 9.054 6.393 1.00 93.44 89 ALA A N 1
ATOM 701 C CA . ALA A 1 89 ? 3.145 8.853 5.034 1.00 93.44 89 ALA A CA 1
ATOM 702 C C . ALA A 1 89 ? 4.621 8.472 4.978 1.00 93.44 89 ALA A C 1
ATOM 704 O O . ALA A 1 89 ? 5.445 8.931 5.767 1.00 93.44 89 ALA A O 1
ATOM 705 N N . VAL A 1 90 ? 4.962 7.648 3.992 1.00 92.62 90 VAL A N 1
ATOM 706 C CA . VAL A 1 90 ? 6.332 7.209 3.749 1.00 92.62 90 VAL A CA 1
ATOM 707 C C . VAL A 1 90 ? 6.588 7.065 2.254 1.00 92.62 90 VAL A C 1
ATOM 709 O O . VAL A 1 90 ? 5.779 6.517 1.504 1.00 92.62 90 VAL A O 1
ATOM 712 N N . ALA A 1 91 ? 7.740 7.559 1.822 1.00 92.19 91 ALA A N 1
ATOM 713 C CA . ALA A 1 91 ? 8.280 7.346 0.492 1.00 92.19 91 ALA A CA 1
ATOM 714 C C . ALA A 1 91 ? 9.376 6.282 0.554 1.00 92.19 91 ALA A C 1
ATOM 716 O O . ALA A 1 91 ? 10.209 6.297 1.459 1.00 92.19 91 ALA A O 1
ATOM 717 N N . LYS A 1 92 ? 9.398 5.365 -0.410 1.00 89.94 92 LYS A N 1
ATOM 718 C CA . LYS A 1 92 ? 10.383 4.285 -0.475 1.00 89.94 92 LYS A CA 1
ATOM 719 C C . LYS A 1 92 ? 10.950 4.133 -1.870 1.00 89.94 92 LYS A C 1
ATOM 721 O O . LYS A 1 92 ? 10.271 4.397 -2.861 1.00 89.94 92 LYS A O 1
ATOM 726 N N . SER A 1 93 ? 12.171 3.625 -1.933 1.00 89.62 93 SER A N 1
ATOM 727 C CA . SER A 1 93 ? 12.727 3.054 -3.150 1.00 89.62 93 SER A CA 1
ATOM 728 C C . SER A 1 93 ? 13.188 1.626 -2.891 1.00 89.62 93 SER A C 1
ATOM 730 O O . SER A 1 93 ? 13.576 1.267 -1.773 1.00 89.62 93 SER A O 1
ATOM 732 N N . PHE A 1 94 ? 13.086 0.786 -3.909 1.00 85.19 94 PHE A N 1
ATOM 733 C CA . PHE A 1 94 ? 13.410 -0.627 -3.812 1.00 85.19 94 PHE A CA 1
ATOM 734 C C . PHE A 1 94 ? 13.945 -1.153 -5.132 1.00 85.19 94 PHE A C 1
ATOM 736 O O . PHE A 1 94 ? 13.669 -0.588 -6.185 1.00 85.19 94 PHE A O 1
ATOM 743 N N . ASP A 1 95 ? 14.671 -2.254 -5.076 1.00 85.69 95 ASP A N 1
ATOM 744 C CA . ASP A 1 95 ? 14.944 -3.074 -6.243 1.00 85.69 95 ASP A CA 1
ATOM 745 C C . ASP A 1 95 ? 14.048 -4.302 -6.193 1.00 85.69 95 ASP A C 1
ATOM 747 O O . ASP A 1 95 ? 13.754 -4.836 -5.120 1.00 85.69 95 ASP A O 1
ATOM 751 N N . LEU A 1 96 ? 13.555 -4.698 -7.359 1.00 82.19 96 LEU A N 1
ATOM 752 C CA . LEU A 1 96 ? 12.688 -5.849 -7.535 1.00 82.19 96 LEU A CA 1
ATOM 753 C C . LEU A 1 96 ? 13.264 -6.738 -8.630 1.00 82.19 96 LEU A C 1
ATOM 755 O O . LEU A 1 96 ? 13.378 -6.314 -9.783 1.00 82.19 96 LEU A O 1
ATOM 759 N N . ALA A 1 97 ? 13.590 -7.971 -8.259 1.00 80.38 97 ALA A N 1
ATOM 760 C CA . ALA A 1 97 ? 13.896 -9.046 -9.181 1.00 80.38 97 ALA A CA 1
ATOM 761 C C . ALA A 1 97 ? 12.586 -9.599 -9.756 1.00 80.38 97 ALA A C 1
ATOM 763 O O . ALA A 1 97 ? 11.751 -10.161 -9.051 1.00 80.38 97 ALA A O 1
ATOM 764 N N . ILE A 1 98 ? 12.393 -9.418 -11.056 1.00 72.69 98 ILE A N 1
ATOM 765 C CA . ILE A 1 98 ? 11.239 -9.913 -11.797 1.00 72.69 98 ILE A CA 1
ATOM 766 C C . ILE A 1 98 ? 11.665 -11.211 -12.472 1.00 72.69 98 ILE A C 1
ATOM 768 O O . ILE A 1 98 ? 12.461 -11.195 -13.411 1.00 72.69 98 ILE A O 1
ATOM 772 N N . ARG A 1 99 ? 11.140 -12.338 -11.994 1.00 70.44 99 ARG A N 1
ATOM 773 C CA . ARG A 1 99 ? 11.393 -13.647 -12.603 1.00 70.44 99 ARG A CA 1
ATOM 774 C C . ARG A 1 99 ? 10.452 -13.851 -13.788 1.00 70.44 99 ARG A C 1
ATOM 776 O O . ARG A 1 99 ? 9.240 -13.977 -13.611 1.00 70.44 99 ARG A O 1
ATOM 783 N N . CYS A 1 100 ? 11.020 -13.896 -14.984 1.00 63.41 100 CYS A N 1
ATOM 784 C CA . CYS A 1 100 ? 10.334 -14.210 -16.230 1.00 63.41 100 CYS A CA 1
ATOM 785 C C . CYS A 1 100 ? 10.710 -15.636 -16.673 1.00 63.41 100 CYS A C 1
ATOM 787 O O . CYS A 1 100 ? 11.769 -16.145 -16.296 1.00 63.41 100 CYS A O 1
ATOM 789 N N . PRO A 1 101 ? 9.884 -16.322 -17.481 1.00 59.69 101 PRO A N 1
ATOM 790 C CA . PRO A 1 101 ? 10.282 -17.600 -18.061 1.00 59.69 101 PRO A CA 1
ATOM 791 C C . PRO A 1 101 ? 11.568 -17.439 -18.891 1.00 59.69 101 PRO A C 1
ATOM 793 O O . PRO A 1 101 ? 11.545 -16.832 -19.958 1.00 59.69 101 PRO A O 1
ATOM 796 N N . GLY A 1 102 ? 12.683 -17.972 -18.386 1.00 65.69 102 GLY A N 1
ATOM 797 C CA . GLY A 1 102 ? 13.988 -17.957 -19.054 1.00 65.69 102 GLY A CA 1
ATOM 798 C C . GLY A 1 102 ? 14.954 -16.839 -18.645 1.00 65.69 102 GLY A C 1
ATOM 799 O O . GLY A 1 102 ? 16.107 -16.906 -19.055 1.00 65.69 102 GLY A O 1
ATOM 800 N N . ASP A 1 103 ? 14.540 -15.854 -17.836 1.00 72.56 103 ASP A N 1
ATOM 801 C CA . ASP A 1 103 ? 15.430 -14.774 -17.374 1.00 72.56 103 ASP A CA 1
ATOM 802 C C . ASP A 1 103 ? 14.920 -14.096 -16.086 1.00 72.56 103 ASP A C 1
ATOM 804 O O . ASP A 1 103 ? 13.729 -14.115 -15.782 1.00 72.56 103 ASP A O 1
ATOM 808 N N . THR A 1 104 ? 15.812 -13.463 -15.322 1.00 76.44 104 THR A N 1
ATOM 809 C CA . THR A 1 104 ? 15.455 -12.605 -14.182 1.00 76.44 104 THR A CA 1
ATOM 810 C C . THR A 1 104 ? 15.870 -11.171 -14.470 1.00 76.44 104 THR A C 1
ATOM 812 O O . THR A 1 104 ? 17.049 -10.855 -14.581 1.00 76.44 104 THR A O 1
ATOM 815 N N . THR A 1 105 ? 14.893 -10.271 -14.555 1.00 74.31 105 THR A N 1
ATOM 816 C CA . THR A 1 105 ? 15.135 -8.848 -14.803 1.00 74.31 105 THR A CA 1
ATOM 817 C C . THR A 1 105 ? 15.101 -8.065 -13.497 1.00 74.31 105 THR A C 1
ATOM 819 O O . THR A 1 105 ? 14.094 -8.069 -12.795 1.00 74.31 105 THR A O 1
ATOM 822 N N . ALA A 1 106 ? 16.174 -7.341 -13.182 1.00 78.81 106 ALA A N 1
ATOM 823 C CA . ALA A 1 106 ? 16.159 -6.370 -12.093 1.00 78.81 106 ALA A CA 1
ATOM 824 C C . ALA A 1 106 ? 15.448 -5.080 -12.534 1.00 78.81 106 ALA A C 1
ATOM 826 O O . ALA A 1 106 ? 15.702 -4.553 -13.617 1.00 78.81 106 ALA A O 1
ATOM 827 N N . SER A 1 107 ? 14.568 -4.560 -11.684 1.00 80.62 107 SER A N 1
ATOM 828 C CA . SER A 1 107 ? 13.880 -3.283 -11.883 1.00 80.62 107 SER A CA 1
ATOM 829 C C . SER A 1 107 ? 14.023 -2.403 -10.652 1.00 80.62 107 SER A C 1
ATOM 831 O O . SER A 1 107 ? 14.081 -2.907 -9.528 1.00 80.62 107 SER A O 1
ATOM 833 N N . HIS A 1 108 ? 14.064 -1.088 -10.859 1.00 86.31 108 HIS A N 1
ATOM 834 C CA . HIS A 1 108 ? 14.032 -0.143 -9.753 1.00 86.31 108 HIS A CA 1
ATOM 835 C C . HIS A 1 108 ? 12.605 0.336 -9.529 1.00 86.31 108 HIS A C 1
ATOM 837 O O . HIS A 1 108 ? 11.940 0.778 -10.455 1.00 86.31 108 HIS A O 1
ATOM 843 N N . GLY A 1 109 ? 12.124 0.281 -8.299 1.00 86.69 109 GLY A N 1
ATOM 844 C CA . GLY A 1 109 ? 10.813 0.769 -7.927 1.00 86.69 109 GLY A CA 1
ATOM 845 C C . GLY A 1 109 ? 10.890 1.963 -7.000 1.00 86.69 109 GLY A C 1
ATOM 846 O O . GLY A 1 109 ? 11.742 2.039 -6.114 1.00 86.69 109 GLY A O 1
ATOM 847 N N . ILE A 1 110 ? 9.928 2.863 -7.156 1.00 90.12 110 ILE A N 1
ATOM 848 C CA . ILE A 1 110 ? 9.615 3.862 -6.144 1.00 90.12 110 ILE A CA 1
ATOM 849 C C . ILE A 1 110 ? 8.167 3.714 -5.691 1.00 90.12 110 ILE A C 1
ATOM 851 O O . ILE A 1 110 ? 7.282 3.321 -6.453 1.00 90.12 110 ILE A O 1
ATOM 855 N N . GLU A 1 111 ? 7.923 4.024 -4.429 1.00 89.06 111 GLU A N 1
ATOM 856 C CA . GLU A 1 111 ? 6.632 3.854 -3.784 1.00 89.06 111 GLU A CA 1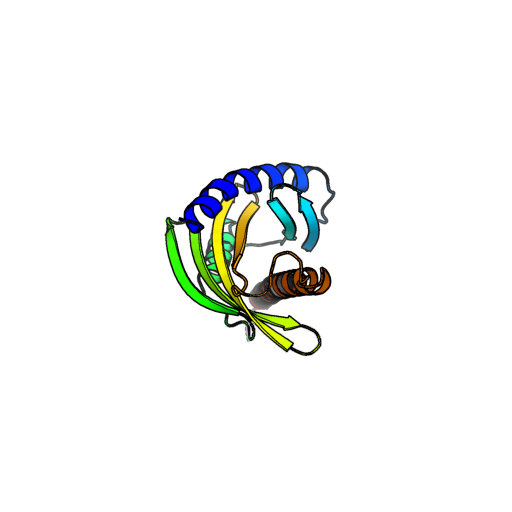
ATOM 857 C C . GLU A 1 111 ? 6.342 5.049 -2.887 1.00 89.06 111 GLU A C 1
ATOM 859 O O . GLU A 1 111 ? 7.214 5.512 -2.154 1.00 89.06 111 GLU A O 1
ATOM 864 N N . TYR A 1 112 ? 5.103 5.519 -2.931 1.00 91.94 112 TYR A N 1
ATOM 865 C CA . TYR A 1 112 ? 4.557 6.415 -1.927 1.00 91.94 112 TYR A CA 1
ATOM 866 C C . TYR A 1 112 ? 3.374 5.723 -1.261 1.00 91.94 112 TYR A C 1
ATOM 868 O O . TYR A 1 112 ? 2.490 5.189 -1.936 1.00 91.94 112 TYR A O 1
ATOM 876 N N . LEU A 1 113 ? 3.371 5.723 0.065 1.00 91.31 113 LEU A N 1
ATOM 877 C CA . LEU A 1 113 ? 2.319 5.141 0.877 1.00 91.31 113 LEU A CA 1
ATOM 878 C C . LEU A 1 113 ? 1.801 6.188 1.855 1.00 91.31 113 LEU A C 1
ATOM 880 O O . LEU A 1 113 ? 2.592 6.899 2.477 1.00 91.31 113 LEU A O 1
ATOM 884 N N . ARG A 1 114 ? 0.483 6.225 2.032 1.00 93.31 114 ARG A N 1
ATOM 885 C CA . ARG A 1 114 ? -0.177 6.995 3.083 1.00 93.31 114 ARG A CA 1
ATOM 886 C C . ARG A 1 114 ? -1.208 6.140 3.807 1.00 93.31 114 ARG A C 1
ATOM 888 O O . ARG A 1 114 ? -1.932 5.383 3.155 1.00 93.31 114 ARG A O 1
ATOM 895 N N . LYS A 1 115 ? -1.280 6.277 5.130 1.00 91.44 115 LYS A N 1
ATOM 896 C CA . LYS A 1 115 ? -2.381 5.755 5.938 1.00 91.44 115 LYS A CA 1
ATOM 897 C C . LYS A 1 115 ? -3.440 6.822 6.187 1.00 91.44 115 LYS A C 1
ATOM 899 O O . LYS A 1 115 ? -3.135 8.010 6.287 1.00 91.44 115 LYS A O 1
ATOM 904 N N . PHE A 1 116 ? -4.679 6.370 6.283 1.00 90.06 116 PHE A N 1
ATOM 905 C CA . PHE A 1 116 ? -5.837 7.150 6.683 1.00 90.06 116 PHE A CA 1
ATOM 906 C C . PHE A 1 116 ? -6.528 6.372 7.797 1.00 90.06 116 PHE A C 1
ATOM 908 O O . PHE A 1 116 ? -6.892 5.208 7.616 1.00 90.06 116 PHE A O 1
ATOM 915 N N . GLU A 1 117 ? -6.643 6.996 8.962 1.00 88.38 117 GLU A N 1
ATOM 916 C CA . GLU A 1 117 ? -7.343 6.426 10.107 1.00 88.38 117 GLU A CA 1
ATOM 917 C C . GLU A 1 117 ? -8.735 7.034 10.182 1.00 88.38 117 GLU A C 1
ATOM 919 O O . GLU A 1 117 ? -8.904 8.253 10.200 1.00 88.38 117 GLU A O 1
ATOM 924 N N . GLU A 1 118 ? -9.732 6.165 10.229 1.00 86.50 118 GLU A N 1
ATOM 925 C CA . GLU A 1 118 ? -11.126 6.528 10.401 1.00 86.50 118 GLU A CA 1
ATOM 926 C C . GLU A 1 118 ? -11.677 5.849 11.648 1.00 86.50 118 GLU A C 1
ATOM 928 O O . GLU A 1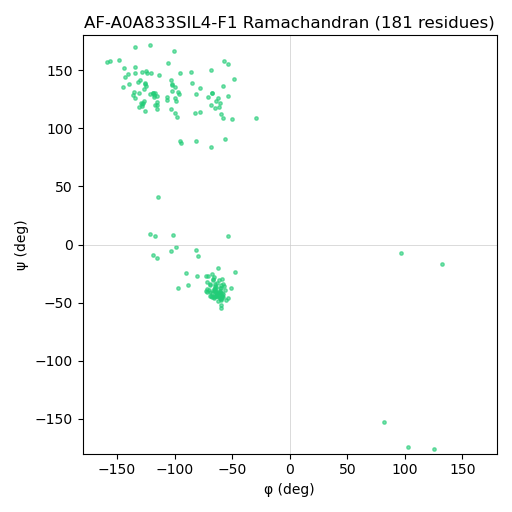 118 ? -11.036 4.988 12.252 1.00 86.50 118 GLU A O 1
ATOM 933 N N . LYS A 1 119 ? -12.899 6.225 12.030 1.00 82.38 119 LYS A N 1
ATOM 934 C CA . LYS A 1 119 ? -13.538 5.716 13.245 1.00 82.38 119 LYS A CA 1
ATOM 935 C C . LYS A 1 119 ? -13.562 4.182 13.300 1.00 82.38 119 LYS A C 1
ATOM 937 O O . LYS A 1 119 ? -13.200 3.611 14.322 1.00 82.38 119 LYS A O 1
ATOM 942 N N . ASP A 1 120 ? -13.948 3.548 12.193 1.00 81.06 120 ASP A N 1
ATOM 943 C CA . ASP A 1 120 ? -14.230 2.109 12.138 1.00 81.06 120 ASP A CA 1
ATOM 944 C C . ASP A 1 120 ? -13.343 1.363 11.120 1.00 81.06 120 ASP A C 1
ATOM 946 O O . ASP A 1 120 ? -13.586 0.192 10.819 1.00 81.06 120 ASP A O 1
ATOM 950 N N . ARG A 1 121 ? -12.325 2.027 10.548 1.00 83.31 121 ARG A N 1
ATOM 951 C CA . ARG A 1 121 ? -11.407 1.407 9.578 1.00 83.31 121 ARG A CA 1
ATOM 952 C C . ARG A 1 121 ? -10.050 2.105 9.491 1.00 83.31 121 ARG A C 1
ATOM 954 O O . ARG A 1 121 ? -9.911 3.281 9.807 1.00 83.31 121 ARG A O 1
ATOM 961 N N . ILE A 1 122 ? -9.060 1.362 9.002 1.00 85.75 122 ILE A N 1
ATOM 962 C CA . ILE A 1 122 ? -7.739 1.872 8.618 1.00 85.75 122 ILE A CA 1
ATOM 963 C C . ILE A 1 122 ? -7.574 1.623 7.125 1.00 85.75 122 ILE A C 1
ATOM 965 O O . ILE A 1 122 ? -7.765 0.499 6.660 1.00 85.75 122 ILE A O 1
ATOM 969 N N . VAL A 1 123 ? -7.201 2.658 6.377 1.00 87.12 123 VAL A N 1
ATOM 970 C CA . VAL A 1 123 ? -6.994 2.571 4.930 1.00 87.12 123 VAL A CA 1
ATOM 971 C C . VAL A 1 123 ? -5.536 2.869 4.609 1.00 87.12 123 VAL A C 1
ATOM 973 O O . VAL A 1 123 ? -5.027 3.953 4.883 1.00 87.12 123 VAL A O 1
ATOM 976 N N . HIS A 1 124 ? -4.854 1.908 3.991 1.00 87.56 124 HIS A N 1
ATOM 977 C CA . HIS A 1 124 ? -3.512 2.095 3.448 1.00 87.56 124 HIS A CA 1
ATOM 978 C C . HIS A 1 124 ? -3.588 2.248 1.936 1.00 87.56 124 HIS A C 1
ATOM 980 O O . HIS A 1 124 ? -3.955 1.312 1.229 1.00 87.56 124 HIS A O 1
ATOM 986 N N . ILE A 1 125 ? -3.191 3.414 1.432 1.00 88.81 125 ILE A N 1
ATOM 987 C CA . ILE A 1 125 ? -3.110 3.668 -0.003 1.00 88.81 125 ILE A CA 1
ATOM 988 C C . ILE A 1 125 ? -1.653 3.687 -0.421 1.00 88.81 125 ILE A C 1
ATOM 990 O O . ILE A 1 125 ? -0.842 4.457 0.099 1.00 88.81 125 ILE A O 1
ATOM 994 N N . ARG A 1 126 ? -1.335 2.831 -1.389 1.00 88.00 126 ARG A N 1
ATOM 995 C CA . ARG A 1 126 ? -0.008 2.677 -1.969 1.00 88.00 126 ARG A CA 1
ATOM 996 C C . ARG A 1 126 ? -0.064 3.003 -3.445 1.00 88.00 126 ARG A C 1
ATOM 998 O O . ARG A 1 126 ? -0.863 2.413 -4.165 1.00 88.00 126 ARG A O 1
ATOM 1005 N N . GLN A 1 127 ? 0.850 3.847 -3.899 1.00 87.94 127 GLN A N 1
ATOM 1006 C CA . GLN A 1 127 ? 1.129 3.973 -5.318 1.00 87.94 127 GLN A CA 1
ATOM 1007 C C . GLN A 1 127 ? 2.590 3.658 -5.596 1.00 87.94 127 GLN A C 1
ATOM 1009 O O . GLN A 1 127 ? 3.496 4.192 -4.956 1.00 87.94 127 GLN A O 1
ATOM 1014 N N . THR A 1 128 ? 2.808 2.778 -6.566 1.00 86.12 128 THR A N 1
ATOM 1015 C CA . THR A 1 128 ? 4.124 2.263 -6.929 1.00 86.12 128 THR A CA 1
ATOM 1016 C C . THR A 1 128 ? 4.364 2.512 -8.410 1.00 86.12 128 THR A C 1
ATOM 1018 O O . THR A 1 128 ? 3.487 2.263 -9.233 1.00 86.12 128 THR A O 1
ATOM 1021 N N . LYS A 1 129 ? 5.566 2.975 -8.754 1.00 85.94 129 LYS A N 1
ATOM 1022 C CA . LYS A 1 129 ? 6.069 2.986 -10.130 1.00 85.94 129 LYS A CA 1
ATOM 1023 C C . LYS A 1 129 ? 7.302 2.102 -10.213 1.00 85.94 129 LYS A C 1
ATOM 1025 O O . LYS A 1 129 ? 8.216 2.252 -9.407 1.00 85.94 129 LYS A O 1
ATOM 1030 N N . LEU A 1 130 ? 7.315 1.212 -11.197 1.00 82.69 130 LEU A N 1
ATOM 1031 C CA . LEU A 1 130 ? 8.495 0.449 -11.581 1.00 82.69 130 LEU A CA 1
ATOM 1032 C C . LEU A 1 130 ? 9.157 1.140 -12.769 1.00 82.69 130 LEU A C 1
ATOM 1034 O O . LEU A 1 130 ? 8.497 1.496 -13.742 1.00 82.69 130 LEU A O 1
ATOM 1038 N N . LEU A 1 131 ? 10.459 1.336 -12.653 1.00 82.62 131 LEU A N 1
ATOM 1039 C CA . LEU A 1 131 ? 11.353 1.829 -13.679 1.00 82.62 131 LEU A CA 1
ATOM 1040 C C . LEU A 1 131 ? 12.059 0.613 -14.266 1.00 82.62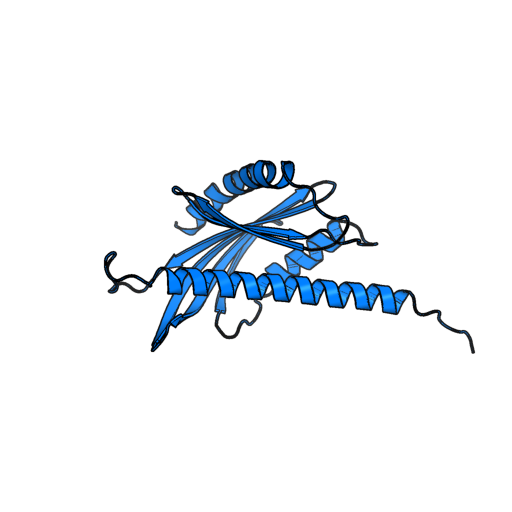 131 LEU A C 1
ATOM 1042 O O . LEU A 1 131 ? 12.804 -0.096 -13.580 1.00 82.62 131 LEU A O 1
ATOM 1046 N N . LEU A 1 132 ? 11.760 0.349 -15.529 1.00 71.31 132 LEU A N 1
ATOM 1047 C CA . LEU A 1 132 ? 12.374 -0.733 -16.280 1.00 71.31 132 LEU A CA 1
ATOM 1048 C C . LEU A 1 132 ? 13.696 -0.241 -16.887 1.00 71.31 132 LEU A C 1
ATOM 1050 O O . LEU A 1 132 ? 13.797 0.946 -17.199 1.00 71.31 132 LEU A O 1
ATOM 1054 N N . PRO A 1 133 ? 14.703 -1.115 -17.051 1.00 64.81 133 PRO A N 1
ATOM 1055 C CA . PRO A 1 133 ? 15.974 -0.733 -17.661 1.00 64.81 133 PRO A CA 1
ATOM 1056 C C . PRO A 1 133 ? 15.791 -0.167 -19.079 1.00 64.81 133 PRO A 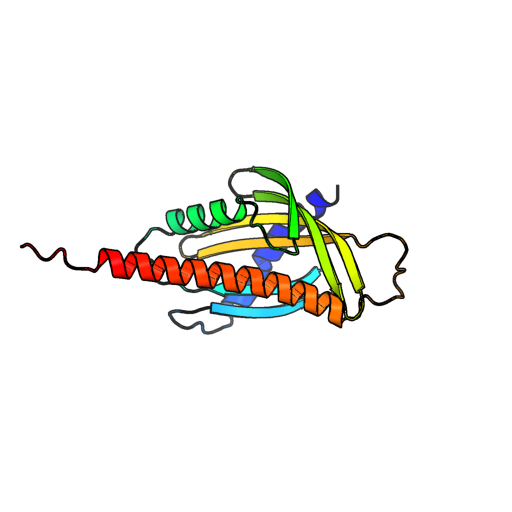C 1
ATOM 1058 O O . PRO A 1 133 ? 15.050 -0.733 -19.888 1.00 64.81 133 PRO A O 1
ATOM 1061 N N . GLU A 1 134 ? 16.491 0.927 -19.390 1.00 51.75 134 GLU A N 1
ATOM 1062 C CA . GLU A 1 134 ? 16.510 1.529 -20.728 1.00 51.75 134 GLU A CA 1
ATOM 1063 C C . GLU A 1 134 ? 17.150 0.553 -21.733 1.00 51.75 134 GLU A C 1
ATOM 1065 O O . GLU A 1 134 ? 18.266 0.078 -21.531 1.00 51.75 134 GLU A O 1
ATOM 1070 N N . GLY A 1 135 ? 16.416 0.210 -22.797 1.00 46.97 135 GLY A N 1
ATOM 1071 C CA . GLY A 1 135 ? 16.830 -0.773 -23.812 1.00 46.97 135 GLY A CA 1
ATOM 1072 C C . GLY A 1 135 ? 15.762 -1.816 -24.161 1.00 46.97 135 GLY A C 1
ATOM 1073 O O . GLY A 1 135 ? 15.823 -2.419 -25.230 1.00 46.97 135 GLY A O 1
ATOM 1074 N N . ARG A 1 136 ? 14.729 -1.981 -23.325 1.00 47.06 136 ARG A N 1
ATOM 1075 C CA . ARG A 1 136 ? 13.478 -2.660 -23.706 1.00 47.06 136 ARG A CA 1
ATOM 1076 C C . ARG A 1 136 ? 12.468 -1.599 -24.142 1.00 47.06 136 ARG A C 1
ATOM 1078 O O . ARG A 1 136 ? 11.763 -1.038 -23.311 1.00 47.06 136 ARG A O 1
ATOM 1085 N N . GLN A 1 137 ? 12.481 -1.257 -25.434 1.00 35.16 137 GLN A N 1
ATOM 1086 C CA . GLN A 1 137 ? 11.540 -0.300 -26.026 1.00 35.16 137 GLN A CA 1
ATOM 1087 C C . GLN A 1 137 ? 10.081 -0.684 -25.734 1.00 35.16 137 GLN A C 1
ATOM 1089 O O . GLN A 1 137 ? 9.765 -1.865 -25.593 1.00 35.16 137 GLN A O 1
ATOM 1094 N N . GLU A 1 138 ? 9.191 0.313 -25.761 1.00 36.28 138 GLU A N 1
ATOM 1095 C CA . GLU A 1 138 ? 7.720 0.236 -25.643 1.00 36.28 138 GLU A CA 1
ATOM 1096 C C . GLU A 1 138 ? 7.015 -0.727 -26.634 1.00 36.28 138 GLU A C 1
ATOM 1098 O O . GLU A 1 138 ? 5.791 -0.799 -26.662 1.00 36.28 138 GLU A O 1
ATOM 1103 N N . GLY A 1 139 ? 7.759 -1.518 -27.416 1.00 38.38 139 GLY A N 1
ATOM 1104 C CA . GLY A 1 139 ? 7.258 -2.597 -28.273 1.00 38.38 139 GLY A CA 1
ATOM 1105 C C . GLY A 1 139 ? 7.725 -4.011 -27.894 1.00 38.38 139 GLY A C 1
ATOM 1106 O O . GLY A 1 139 ? 7.154 -4.981 -28.389 1.00 38.38 139 GLY A O 1
ATOM 1107 N N . SER A 1 140 ? 8.712 -4.180 -27.004 1.00 36.56 140 SER A N 1
ATOM 1108 C CA . SER A 1 140 ? 9.049 -5.493 -26.439 1.00 36.56 140 SER A CA 1
ATOM 1109 C C . SER A 1 140 ? 8.316 -5.640 -25.117 1.00 36.56 140 SER A C 1
ATOM 1111 O O . SER A 1 140 ? 8.828 -5.265 -24.061 1.00 36.56 140 SER A O 1
ATOM 1113 N N . P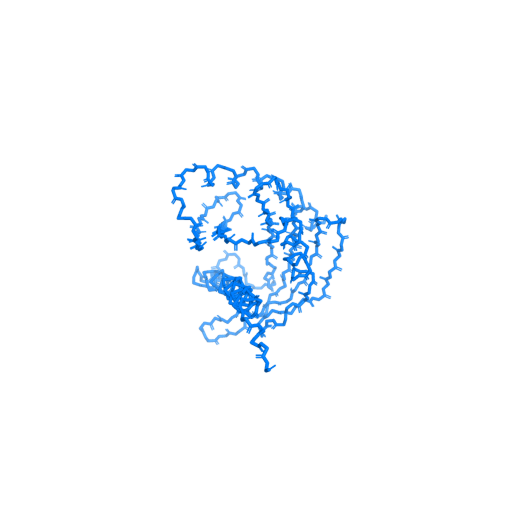HE A 1 141 ? 7.086 -6.141 -25.209 1.00 36.31 141 PHE A N 1
ATOM 1114 C CA . PHE A 1 141 ? 6.319 -6.683 -24.101 1.00 36.31 141 PHE A CA 1
ATOM 1115 C C . PHE A 1 141 ? 7.264 -7.270 -23.031 1.00 36.31 141 PHE A C 1
ATOM 1117 O O . PHE A 1 141 ? 7.780 -8.374 -23.194 1.00 36.31 141 PHE A O 1
ATOM 1124 N N . LEU A 1 142 ? 7.385 -6.607 -21.873 1.00 42.06 142 LEU A N 1
ATOM 1125 C CA . LEU A 1 142 ? 7.112 -7.378 -20.666 1.00 42.06 142 LEU A CA 1
ATOM 1126 C C . LEU A 1 142 ? 5.771 -8.016 -20.980 1.00 42.06 142 LEU A C 1
ATOM 1128 O O . LEU A 1 142 ? 4.788 -7.289 -21.173 1.00 42.06 142 LEU A O 1
ATOM 1132 N N . ALA A 1 143 ? 5.749 -9.325 -21.223 1.00 43.62 143 ALA A N 1
ATOM 1133 C CA . ALA A 1 143 ? 4.512 -9.991 -21.574 1.00 43.62 143 ALA A CA 1
ATOM 1134 C C . ALA A 1 143 ? 3.483 -9.522 -20.547 1.00 43.62 143 ALA A C 1
ATOM 1136 O O . ALA A 1 143 ? 3.807 -9.349 -19.376 1.00 43.62 143 ALA A O 1
ATOM 1137 N N . VAL A 1 144 ? 2.230 -9.297 -20.930 1.00 43.81 144 VAL A N 1
ATOM 1138 C CA . VAL A 1 144 ? 1.168 -9.011 -19.945 1.00 43.81 144 VAL A CA 1
ATOM 1139 C C . VAL A 1 144 ? 1.210 -10.029 -18.780 1.00 43.81 144 VAL A C 1
ATOM 1141 O O . VAL A 1 144 ? 0.791 -9.730 -17.663 1.00 43.81 144 VAL A O 1
ATOM 1144 N N . LYS A 1 145 ? 1.787 -11.215 -19.036 1.00 44.69 145 LYS A N 1
ATOM 1145 C CA . LYS A 1 145 ? 2.237 -12.228 -18.074 1.00 44.69 145 LYS A CA 1
ATOM 1146 C C . LYS A 1 145 ? 3.230 -11.718 -17.012 1.00 44.69 145 LYS A C 1
ATOM 1148 O O . LYS A 1 145 ? 2.969 -11.964 -15.849 1.00 44.69 145 LYS A O 1
ATOM 1153 N N . ASP A 1 146 ? 4.284 -10.985 -17.354 1.00 50.47 146 ASP A N 1
ATOM 1154 C CA . ASP A 1 146 ? 5.296 -10.456 -16.424 1.00 50.47 146 ASP A CA 1
ATOM 1155 C C . ASP A 1 146 ? 4.714 -9.385 -15.496 1.00 50.47 146 ASP A C 1
ATOM 1157 O O . ASP A 1 146 ? 4.934 -9.416 -14.288 1.00 50.47 146 ASP A O 1
ATOM 1161 N N . VAL A 1 147 ? 3.873 -8.491 -16.029 1.00 52.12 147 VAL A N 1
ATOM 1162 C CA . VAL A 1 147 ? 3.138 -7.504 -15.220 1.00 52.12 147 VAL A CA 1
ATOM 1163 C C . VAL A 1 147 ? 2.160 -8.210 -14.276 1.0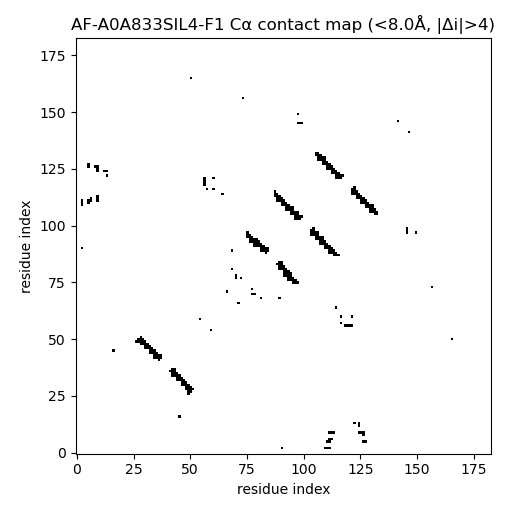0 52.12 147 VAL A C 1
ATOM 1165 O O . VAL A 1 147 ? 2.126 -7.901 -13.084 1.00 52.12 147 VAL A O 1
ATOM 1168 N N . LYS A 1 148 ? 1.426 -9.219 -14.775 1.00 55.78 148 LYS A N 1
ATOM 1169 C CA . LYS A 1 148 ? 0.574 -10.083 -13.943 1.00 55.78 148 LYS A CA 1
ATOM 1170 C C . LYS A 1 148 ? 1.378 -10.793 -12.851 1.00 55.78 148 LYS A C 1
ATOM 1172 O O . LYS A 1 148 ? 0.928 -10.761 -11.716 1.00 55.78 148 LYS A O 1
ATOM 1177 N N . SER A 1 149 ? 2.545 -11.358 -13.158 1.00 55.47 149 SER A N 1
ATOM 1178 C CA . SER A 1 149 ? 3.412 -12.048 -12.195 1.00 55.47 149 SER A CA 1
ATOM 1179 C C . SER A 1 149 ? 3.925 -11.112 -11.104 1.00 55.47 149 SER A C 1
ATOM 1181 O O . SER A 1 149 ? 3.832 -11.452 -9.931 1.00 55.47 149 SER A O 1
ATOM 1183 N N . ILE A 1 150 ? 4.378 -9.904 -11.455 1.00 56.81 150 ILE A N 1
ATOM 1184 C CA . ILE A 1 150 ? 4.798 -8.873 -10.487 1.00 56.81 150 ILE A CA 1
ATOM 1185 C C . ILE A 1 150 ? 3.654 -8.513 -9.544 1.00 56.81 150 ILE A C 1
ATOM 1187 O O . ILE A 1 150 ? 3.831 -8.393 -8.333 1.00 56.81 150 ILE A O 1
ATOM 1191 N N . GLN A 1 151 ? 2.462 -8.335 -10.104 1.00 59.41 151 GLN A N 1
ATOM 1192 C CA . GLN A 1 151 ? 1.286 -7.984 -9.323 1.00 59.41 151 GLN A CA 1
ATOM 1193 C C . GLN A 1 151 ? 0.850 -9.148 -8.438 1.00 59.41 151 GLN A C 1
ATOM 1195 O O . GLN A 1 151 ? 0.555 -8.924 -7.272 1.00 59.41 151 GLN A O 1
ATOM 1200 N N . THR A 1 152 ? 0.879 -10.382 -8.940 1.00 58.94 152 THR A N 1
ATOM 1201 C CA . THR A 1 152 ? 0.643 -11.592 -8.148 1.00 58.94 152 THR A CA 1
ATOM 1202 C C . THR A 1 152 ? 1.662 -11.737 -7.021 1.00 58.94 152 THR A C 1
ATOM 1204 O O . THR A 1 152 ? 1.265 -12.066 -5.912 1.00 58.94 152 THR A O 1
ATOM 1207 N N . GLU A 1 153 ? 2.938 -11.427 -7.242 1.00 58.72 153 GLU A N 1
ATOM 1208 C CA . GLU A 1 153 ? 3.973 -11.519 -6.207 1.00 58.72 153 GLU A CA 1
ATOM 1209 C C . GLU A 1 153 ? 3.789 -10.457 -5.116 1.00 58.72 153 GLU A C 1
ATOM 1211 O O . GLU A 1 153 ? 3.811 -10.765 -3.920 1.00 58.72 153 GLU A O 1
ATOM 1216 N N . MET A 1 154 ? 3.509 -9.207 -5.511 1.00 58.88 154 MET A N 1
ATOM 1217 C CA . MET A 1 154 ? 3.145 -8.153 -4.561 1.00 58.88 154 MET A CA 1
ATOM 1218 C C . MET A 1 154 ? 1.902 -8.553 -3.759 1.00 58.88 154 MET A C 1
ATOM 1220 O O . MET A 1 154 ? 1.880 -8.386 -2.541 1.00 58.88 154 MET A O 1
ATOM 1224 N N . LEU A 1 155 ? 0.897 -9.133 -4.415 1.00 59.69 155 LEU A N 1
ATOM 1225 C CA . LEU A 1 155 ? -0.327 -9.594 -3.768 1.00 59.69 155 LEU A CA 1
ATOM 1226 C C . LEU A 1 155 ? -0.103 -10.750 -2.807 1.00 59.69 155 LEU A C 1
ATOM 1228 O O . LEU A 1 155 ? -0.591 -10.699 -1.683 1.00 59.69 155 LEU A O 1
ATOM 1232 N N . ASN A 1 156 ? 0.653 -11.762 -3.219 1.00 57.38 156 ASN A N 1
ATOM 1233 C CA . ASN A 1 156 ? 0.991 -12.903 -2.383 1.00 57.38 156 ASN A CA 1
ATOM 1234 C C . ASN A 1 156 ? 1.770 -12.446 -1.152 1.00 57.38 156 ASN A C 1
ATOM 1236 O O . ASN A 1 156 ? 1.455 -12.880 -0.052 1.00 57.38 156 ASN A O 1
ATOM 1240 N N . THR A 1 157 ? 2.711 -11.513 -1.304 1.00 59.41 157 THR A N 1
ATOM 1241 C CA . THR A 1 157 ? 3.467 -10.954 -0.174 1.00 59.41 157 THR A CA 1
ATOM 1242 C C . THR A 1 157 ? 2.544 -10.275 0.843 1.00 59.41 157 THR A C 1
ATOM 1244 O O . THR A 1 157 ? 2.652 -10.533 2.041 1.00 59.41 157 THR A O 1
ATOM 1247 N N . TRP A 1 158 ? 1.596 -9.448 0.388 1.00 58.06 158 TRP A N 1
ATOM 1248 C CA . TRP A 1 158 ? 0.649 -8.767 1.281 1.00 58.06 158 TRP A CA 1
ATOM 1249 C C . TRP A 1 158 ? -0.389 -9.711 1.884 1.00 58.06 158 TRP A C 1
ATOM 1251 O O . TRP A 1 158 ? -0.679 -9.620 3.073 1.00 58.06 158 TRP A O 1
ATOM 1261 N N . ALA A 1 159 ? -0.915 -10.648 1.097 1.00 56.53 159 ALA A N 1
ATOM 1262 C CA . ALA A 1 159 ? -1.858 -11.649 1.572 1.00 56.53 159 ALA A CA 1
ATOM 1263 C C . ALA A 1 159 ? -1.209 -12.600 2.586 1.00 56.53 159 ALA A C 1
ATOM 1265 O O . ALA A 1 159 ? -1.841 -12.934 3.582 1.00 56.53 159 ALA A O 1
ATOM 1266 N N . MET A 1 160 ? 0.043 -13.013 2.365 1.00 59.88 160 MET A N 1
ATOM 1267 C CA . MET A 1 160 ? 0.808 -13.811 3.325 1.00 59.88 160 MET A CA 1
ATOM 1268 C C . MET A 1 160 ? 1.093 -13.022 4.596 1.00 59.88 160 MET A C 1
ATOM 1270 O O . MET A 1 160 ? 0.885 -13.563 5.675 1.00 59.88 160 MET A O 1
ATOM 1274 N N . LYS A 1 161 ? 1.496 -11.749 4.485 1.00 60.19 161 LYS A N 1
ATOM 1275 C CA . LYS A 1 161 ? 1.730 -10.896 5.655 1.00 60.19 161 LYS A CA 1
ATOM 1276 C C . LYS A 1 161 ? 0.464 -10.753 6.498 1.00 60.19 161 LYS A C 1
ATOM 1278 O O . LYS A 1 161 ? 0.470 -11.123 7.659 1.00 60.19 161 LYS A O 1
ATOM 1283 N N . LEU A 1 162 ? -0.657 -10.382 5.887 1.00 58.75 162 LEU A N 1
ATOM 1284 C CA . LEU A 1 162 ? -1.923 -10.226 6.608 1.00 58.75 162 LEU A CA 1
ATOM 1285 C C . LEU A 1 162 ? -2.480 -11.547 7.155 1.00 58.75 162 LEU A C 1
ATOM 1287 O O . LEU A 1 162 ? -3.128 -11.541 8.195 1.00 58.75 162 LEU A O 1
ATOM 1291 N N . ARG A 1 163 ? -2.228 -12.685 6.491 1.00 56.69 163 ARG A N 1
ATOM 1292 C CA . ARG A 1 163 ? -2.555 -14.014 7.041 1.00 56.69 163 ARG A CA 1
ATOM 1293 C C . ARG A 1 163 ? -1.656 -14.394 8.215 1.00 56.69 163 ARG A C 1
ATOM 1295 O O . ARG A 1 163 ? -2.156 -14.999 9.154 1.00 56.69 163 ARG A O 1
ATOM 1302 N N . SER A 1 164 ? -0.370 -14.062 8.152 1.00 58.75 164 SER A N 1
ATOM 1303 C CA . SER A 1 164 ? 0.588 -14.287 9.237 1.00 58.75 164 SER A CA 1
ATOM 1304 C C . SER A 1 164 ? 0.239 -13.423 10.446 1.00 58.75 164 SER A C 1
ATOM 1306 O O . SER A 1 164 ? 0.184 -13.931 11.558 1.00 58.75 164 SER A O 1
ATOM 1308 N N . ASP A 1 165 ? -0.076 -12.147 10.223 1.00 58.78 165 ASP A N 1
ATOM 1309 C CA . ASP A 1 165 ? -0.494 -11.211 11.268 1.00 58.78 165 ASP A CA 1
ATOM 1310 C C . ASP A 1 165 ? -1.840 -11.651 11.879 1.00 58.78 165 ASP A C 1
ATOM 1312 O O . ASP A 1 165 ? -2.018 -11.599 13.092 1.00 58.78 165 ASP A O 1
ATOM 1316 N N . TRP A 1 166 ? -2.758 -12.187 11.061 1.00 58.06 166 TRP A N 1
ATOM 1317 C CA . TRP A 1 166 ? -3.994 -12.841 11.512 1.00 58.06 166 TRP A CA 1
ATOM 1318 C C . TRP A 1 166 ? -3.738 -14.086 12.371 1.00 58.06 166 TRP A C 1
ATOM 1320 O O . TRP A 1 166 ? -4.345 -14.226 13.430 1.00 58.06 166 TRP A O 1
ATOM 1330 N N . GLN A 1 167 ? -2.861 -14.997 11.936 1.00 58.53 167 GLN A N 1
ATOM 1331 C CA . GLN A 1 167 ? -2.513 -16.196 12.708 1.00 58.53 167 GLN A CA 1
ATOM 1332 C C . GLN A 1 167 ? -1.887 -15.813 14.048 1.00 58.53 167 GLN A C 1
ATOM 1334 O O . GLN A 1 167 ? -2.300 -16.325 15.083 1.00 58.53 167 GLN A O 1
ATOM 1339 N N . TRP A 1 168 ? -0.987 -14.834 14.040 1.00 57.38 168 TRP A N 1
ATOM 1340 C CA . TRP A 1 168 ? -0.378 -14.300 15.250 1.00 57.38 168 TRP A CA 1
ATOM 1341 C C . TRP A 1 168 ? -1.406 -13.648 16.194 1.00 57.38 168 TRP A C 1
ATOM 1343 O O . TRP A 1 168 ? -1.368 -13.866 17.403 1.00 57.38 168 TRP A O 1
ATOM 1353 N N . GLN A 1 169 ? -2.378 -12.900 15.664 1.00 54.91 169 GLN A N 1
ATOM 1354 C CA . GLN A 1 169 ? -3.469 -12.325 16.463 1.00 54.91 169 GLN A CA 1
ATOM 1355 C C . GLN A 1 169 ? -4.383 -13.401 17.066 1.00 54.91 169 GLN A C 1
ATOM 1357 O O . GLN A 1 169 ? -4.777 -13.282 18.224 1.00 54.91 169 GLN A O 1
ATOM 1362 N N . GLN A 1 170 ? -4.685 -14.469 16.323 1.00 57.38 170 GLN A N 1
ATOM 1363 C CA . GLN A 1 170 ? -5.431 -15.620 16.843 1.00 57.38 170 GLN A CA 1
ATOM 1364 C C . GLN A 1 170 ? -4.661 -16.338 17.958 1.00 57.38 170 GLN A C 1
ATOM 1366 O O . GLN A 1 170 ? -5.252 -16.696 18.974 1.00 57.38 170 GLN A O 1
ATOM 1371 N N . GLU A 1 171 ? -3.346 -16.508 17.806 1.00 55.84 171 GLU A N 1
ATOM 1372 C CA . GLU A 1 171 ? -2.479 -17.109 18.826 1.00 55.84 171 GLU A CA 1
ATOM 1373 C C . GLU A 1 171 ? -2.401 -16.257 20.098 1.00 55.84 171 GLU A C 1
ATOM 1375 O O . GLU A 1 171 ? -2.456 -16.801 21.199 1.00 55.84 171 GLU A O 1
ATOM 1380 N N . LEU A 1 172 ? -2.349 -14.927 19.977 1.00 49.12 172 LEU A N 1
ATOM 1381 C CA . LEU A 1 172 ? -2.415 -14.025 21.129 1.00 49.12 172 LEU A CA 1
ATOM 1382 C C . LEU A 1 172 ? -3.756 -14.103 21.866 1.00 49.12 172 LEU A C 1
ATOM 1384 O O . LEU A 1 172 ? -3.779 -14.098 23.096 1.00 49.12 172 LEU A O 1
ATOM 1388 N N . VAL A 1 173 ? -4.870 -14.179 21.136 1.00 48.56 173 VAL A N 1
ATOM 1389 C CA . VAL A 1 173 ? -6.212 -14.309 21.726 1.00 48.56 173 VAL A CA 1
ATOM 1390 C C . VAL A 1 173 ? -6.381 -15.680 22.387 1.00 48.56 173 VAL A C 1
ATOM 1392 O O . VAL A 1 173 ? -6.840 -15.759 23.523 1.00 48.56 173 VAL A O 1
ATOM 1395 N N . ALA A 1 174 ? -5.941 -16.760 21.735 1.00 50.03 174 ALA A N 1
ATOM 1396 C CA . ALA A 1 174 ? -5.977 -18.109 22.299 1.00 50.03 174 ALA A CA 1
ATOM 1397 C C . ALA A 1 174 ? -5.048 -18.261 23.519 1.00 50.03 174 ALA A C 1
ATOM 1399 O O . ALA A 1 174 ? -5.421 -18.904 24.498 1.00 50.03 174 ALA A O 1
ATOM 1400 N N . GLY A 1 175 ? -3.866 -17.637 23.492 1.00 44.44 175 GLY A N 1
ATOM 1401 C CA . GLY A 1 175 ? -2.908 -17.635 24.599 1.00 44.44 175 GLY A CA 1
ATOM 1402 C C . GLY A 1 175 ? -3.380 -16.829 25.812 1.00 44.44 175 GLY A C 1
ATOM 1403 O O . GLY A 1 175 ? -3.157 -17.250 26.943 1.00 44.44 175 GLY A O 1
ATOM 1404 N N . ASN A 1 176 ? -4.099 -15.724 25.592 1.00 44.16 176 ASN A N 1
ATOM 1405 C CA . ASN A 1 176 ? -4.713 -14.926 26.662 1.00 44.16 176 ASN A CA 1
ATOM 1406 C C . ASN A 1 176 ? -6.038 -15.512 27.190 1.00 44.16 176 ASN A C 1
ATOM 1408 O O . ASN A 1 176 ? -6.548 -15.043 28.205 1.00 44.16 176 ASN A O 1
ATOM 1412 N N . LEU A 1 177 ? -6.590 -16.532 26.522 1.00 39.41 177 LEU A N 1
ATOM 1413 C CA . LEU A 1 177 ? -7.762 -17.298 26.962 1.00 39.41 177 LEU A CA 1
ATOM 1414 C C . LEU A 1 177 ? -7.400 -18.631 27.630 1.00 39.41 177 LEU A C 1
ATOM 1416 O O . LEU A 1 177 ? -8.303 -19.335 28.086 1.00 39.41 177 LEU A O 1
ATOM 1420 N N . ALA A 1 178 ? -6.114 -18.991 27.722 1.00 32.03 178 ALA A N 1
ATOM 1421 C CA . ALA A 1 178 ? -5.713 -20.120 28.546 1.00 32.03 178 ALA A CA 1
ATOM 1422 C C . ALA A 1 178 ? -6.018 -19.761 30.010 1.00 32.03 178 ALA A C 1
ATOM 1424 O O . ALA A 1 178 ? -5.448 -18.796 30.526 1.00 32.03 178 ALA A O 1
ATOM 1425 N N . PRO A 1 179 ? -6.905 -20.493 30.710 1.00 36.94 179 PRO A N 1
ATOM 1426 C CA . PRO A 1 179 ? -7.061 -20.284 32.134 1.00 36.94 179 PRO A CA 1
ATOM 1427 C C . PRO A 1 179 ? -5.703 -20.592 32.756 1.00 36.94 179 PRO A C 1
ATOM 1429 O O . PRO A 1 179 ? -5.187 -21.701 32.603 1.00 36.94 179 PRO A O 1
ATOM 1432 N N . THR A 1 180 ? -5.121 -19.628 33.463 1.00 40.06 180 THR A N 1
ATOM 1433 C CA . THR A 1 180 ? -4.177 -19.935 34.533 1.00 40.06 180 THR A CA 1
ATOM 1434 C C . THR A 1 180 ? -4.915 -20.852 35.502 1.00 40.06 180 THR A C 1
ATOM 1436 O O . THR A 1 180 ? -5.644 -20.382 36.374 1.00 40.06 180 THR A O 1
ATOM 1439 N N . LEU A 1 181 ? -4.811 -22.163 35.285 1.00 30.20 181 LEU A N 1
ATOM 1440 C CA . LEU A 1 181 ? -5.210 -23.163 36.259 1.00 30.20 181 LEU A CA 1
ATOM 1441 C C . LEU A 1 181 ? -4.327 -22.923 37.487 1.00 30.20 181 LEU A C 1
ATOM 1443 O O . LEU A 1 181 ? -3.102 -23.006 37.360 1.00 30.20 181 LEU A O 1
ATOM 1447 N N . PRO A 1 182 ? -4.898 -22.589 38.654 1.00 38.38 182 PRO A N 1
ATOM 1448 C CA . PRO A 1 182 ? -4.133 -22.645 39.881 1.00 38.38 182 PRO A CA 1
ATOM 1449 C C . PRO A 1 182 ? -3.823 -24.118 40.172 1.00 38.38 182 PRO A C 1
ATOM 1451 O O . PRO A 1 182 ? -4.720 -24.963 40.110 1.00 38.38 182 PRO A O 1
ATOM 1454 N N . LEU A 1 183 ? -2.549 -24.404 40.451 1.00 37.38 183 LEU A N 1
ATOM 1455 C CA . LEU A 1 183 ? -2.147 -25.585 41.219 1.00 37.38 183 LEU A CA 1
ATOM 1456 C C . LEU A 1 183 ? -2.618 -25.439 42.669 1.00 37.38 183 LEU A C 1
ATOM 1458 O O . LEU A 1 183 ? -2.562 -24.296 43.182 1.00 37.38 183 LEU A O 1
#

Sequence (183 aa):
MLIEQLAQAVPQLYSLSETVYSNKVMPSFGCRMESSVDESRGRIIELVARVPADCSMKQVSDILWQDVKNLSRSPDKSYRYMNERGPDAVAKSFDLAIRCPGDTTASHGIEYLRKFEEKDRIVHIRQTKLLLPEGRQEGSFLAVKDVKSIQTEMLNTWAMKLRSDWQWQQELVAGNLAPTLPL